Protein AF-A0A7W3LP81-F1 (afdb_monomer)

Structure (mmCIF, N/CA/C/O backbone):
data_AF-A0A7W3LP81-F1
#
_entry.id   AF-A0A7W3LP81-F1
#
loop_
_atom_site.group_PDB
_atom_site.id
_atom_site.type_symbol
_atom_site.label_atom_id
_atom_site.label_alt_id
_atom_site.label_comp_id
_atom_site.label_asym_id
_atom_site.label_entity_id
_atom_site.label_seq_id
_atom_site.pdbx_PDB_ins_code
_atom_site.Cartn_x
_atom_site.Cartn_y
_atom_site.Cartn_z
_atom_site.occupancy
_atom_site.B_iso_or_equiv
_atom_site.auth_seq_id
_atom_site.auth_comp_id
_atom_site.auth_asym_id
_atom_site.auth_atom_id
_atom_site.pdbx_PDB_model_num
ATOM 1 N N . MET A 1 1 ? 23.530 -36.859 21.416 1.00 39.12 1 MET A N 1
ATOM 2 C CA . MET A 1 1 ? 22.781 -36.142 20.361 1.00 39.12 1 MET A CA 1
ATOM 3 C C . MET A 1 1 ? 21.363 -35.920 20.859 1.00 39.12 1 MET A C 1
ATOM 5 O O . MET A 1 1 ? 20.577 -36.856 20.853 1.00 39.12 1 MET A O 1
ATOM 9 N N . GLN A 1 2 ? 21.067 -34.733 21.391 1.00 34.75 2 GLN A N 1
ATOM 10 C CA . GLN A 1 2 ? 19.704 -34.368 21.786 1.00 34.75 2 GLN A CA 1
ATOM 11 C C . GLN A 1 2 ? 18.912 -34.008 20.526 1.00 34.75 2 GLN A C 1
ATOM 13 O O . GLN A 1 2 ? 19.314 -33.123 19.771 1.00 34.75 2 GLN A O 1
ATOM 18 N N . GLN A 1 3 ? 17.817 -34.731 20.295 1.00 38.6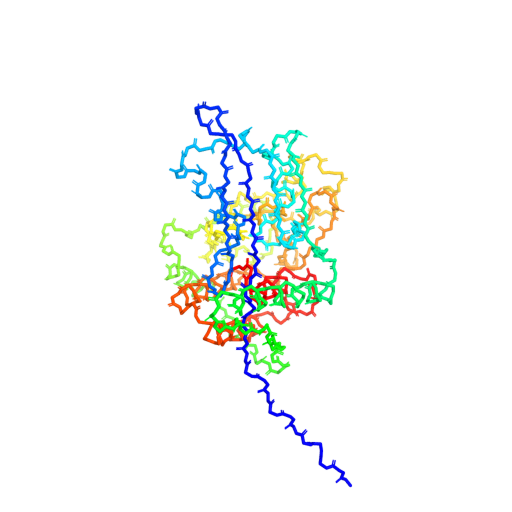6 3 GLN A N 1
ATOM 19 C CA . GLN A 1 3 ? 16.798 -34.383 19.312 1.00 38.66 3 GLN A CA 1
ATOM 20 C C . GLN A 1 3 ? 16.212 -33.022 19.706 1.00 38.66 3 GLN A C 1
ATOM 22 O O . GLN A 1 3 ? 15.583 -32.894 20.755 1.00 38.66 3 GLN A O 1
ATOM 27 N N . ARG A 1 4 ? 16.443 -31.993 18.885 1.00 41.31 4 ARG A N 1
ATOM 28 C CA . ARG A 1 4 ? 15.678 -30.749 18.976 1.00 41.31 4 ARG A CA 1
ATOM 29 C C . ARG A 1 4 ? 14.267 -31.074 18.499 1.00 41.31 4 ARG A C 1
ATOM 31 O O . ARG A 1 4 ? 14.066 -31.291 17.307 1.00 41.31 4 ARG A O 1
ATOM 38 N N . GLY A 1 5 ? 13.323 -31.168 19.430 1.00 35.31 5 GLY A N 1
ATOM 39 C CA . GLY A 1 5 ? 11.906 -31.203 19.098 1.00 35.31 5 GLY A CA 1
ATOM 40 C C . GLY A 1 5 ? 11.561 -29.948 18.301 1.00 35.31 5 GLY A C 1
ATOM 41 O O . GLY A 1 5 ? 11.799 -28.835 18.766 1.00 35.31 5 GLY A O 1
ATOM 42 N N . HIS A 1 6 ? 11.065 -30.130 17.081 1.00 40.12 6 HIS A N 1
ATOM 43 C CA . HIS A 1 6 ? 10.416 -29.062 16.336 1.00 40.12 6 HIS A CA 1
ATOM 44 C C . HIS A 1 6 ? 9.134 -28.725 17.102 1.00 40.12 6 HIS A C 1
ATOM 46 O O . HIS A 1 6 ? 8.247 -29.574 17.208 1.00 40.12 6 HIS A O 1
ATOM 52 N N . ALA A 1 7 ? 9.071 -27.537 17.709 1.00 43.53 7 ALA A N 1
ATOM 53 C CA . ALA A 1 7 ? 7.808 -27.022 18.222 1.00 43.53 7 ALA A CA 1
ATOM 54 C C . ALA A 1 7 ? 6.798 -27.036 17.060 1.00 43.53 7 ALA A C 1
ATOM 56 O O . ALA A 1 7 ? 7.192 -26.685 15.944 1.00 43.53 7 ALA A O 1
ATOM 57 N N . PRO A 1 8 ? 5.548 -27.488 17.265 1.00 46.72 8 PRO A N 1
ATOM 58 C CA . PRO A 1 8 ? 4.545 -27.429 16.210 1.00 46.72 8 PRO A CA 1
ATOM 59 C C . PRO A 1 8 ? 4.453 -25.984 15.718 1.00 46.72 8 PRO A C 1
ATOM 61 O O . PRO A 1 8 ? 4.356 -25.069 16.534 1.00 46.72 8 PRO A O 1
ATOM 64 N N . ALA A 1 9 ? 4.554 -25.786 14.402 1.00 60.91 9 ALA A N 1
ATOM 65 C CA . ALA A 1 9 ? 4.388 -24.469 13.809 1.00 60.91 9 ALA A CA 1
ATOM 66 C C . ALA A 1 9 ? 3.041 -23.898 14.272 1.00 60.91 9 ALA A C 1
ATOM 68 O O . ALA A 1 9 ? 2.009 -24.557 14.109 1.00 60.91 9 ALA A O 1
ATOM 69 N N . GLU A 1 10 ? 3.066 -22.722 14.901 1.00 75.88 10 GLU A N 1
ATOM 70 C CA . GLU A 1 10 ? 1.838 -22.030 15.281 1.00 75.88 10 GLU A CA 1
ATOM 71 C C . GLU A 1 10 ? 0.982 -21.807 14.031 1.00 75.88 10 GLU A C 1
ATOM 73 O O . GLU A 1 10 ? 1.499 -21.538 12.941 1.00 75.88 10 GLU A O 1
ATOM 78 N N . GLU A 1 11 ? -0.333 -21.985 14.169 1.00 90.88 11 GLU A N 1
ATOM 79 C CA . GLU A 1 11 ? -1.241 -21.755 13.051 1.00 90.88 11 GLU A CA 1
ATOM 80 C C . GLU A 1 11 ? -1.161 -20.274 12.639 1.00 90.88 11 GLU A C 1
ATOM 82 O O . GLU A 1 11 ? -1.250 -19.412 13.514 1.00 90.88 11 GLU A O 1
ATOM 87 N N . PRO A 1 12 ? -1.002 -19.948 11.342 1.00 95.69 12 PRO A N 1
ATOM 88 C CA . PRO A 1 12 ? -0.870 -18.560 10.920 1.00 95.69 12 PRO A CA 1
ATOM 89 C C . PRO A 1 12 ? -2.157 -17.766 11.163 1.00 95.69 12 PRO A C 1
ATOM 91 O O . PRO A 1 12 ? -3.229 -18.165 10.699 1.00 95.69 12 PRO A O 1
ATOM 94 N N . VAL A 1 13 ? -2.040 -16.611 11.822 1.00 96.81 13 VAL A N 1
ATOM 95 C CA . VAL A 1 13 ? -3.179 -15.750 12.183 1.00 96.81 13 VAL A CA 1
ATOM 96 C C . VAL A 1 13 ? -2.893 -14.294 11.849 1.00 96.81 13 VAL A C 1
ATOM 98 O O . VAL A 1 13 ? -1.857 -13.754 12.238 1.00 96.81 13 VAL A O 1
ATOM 101 N N . VAL A 1 14 ? -3.846 -13.642 11.179 1.00 96.94 14 VAL A N 1
ATOM 102 C CA . VAL A 1 14 ? -3.845 -12.183 11.018 1.00 96.94 14 VAL A CA 1
ATOM 103 C C . VAL A 1 14 ? -4.411 -11.502 12.260 1.00 96.94 14 VAL A C 1
ATOM 105 O O . VAL A 1 14 ? -5.434 -11.920 12.798 1.00 96.94 14 VAL A O 1
ATOM 108 N N . GLY A 1 15 ? -3.737 -10.442 12.699 1.00 95.31 15 GLY A N 1
ATOM 109 C CA . GLY A 1 15 ? -4.120 -9.651 13.858 1.00 95.31 15 GLY A CA 1
ATOM 110 C C . GLY A 1 15 ? -5.470 -8.939 13.706 1.00 95.31 15 GLY A C 1
ATOM 111 O O . GLY A 1 15 ? -6.029 -8.843 12.610 1.00 95.31 15 GLY A O 1
ATOM 112 N N . PRO A 1 16 ? -6.001 -8.402 14.816 1.00 95.00 16 PRO A N 1
ATOM 113 C CA . PRO A 1 16 ? -7.331 -7.800 14.854 1.00 95.00 16 PRO A CA 1
ATOM 114 C C . PRO A 1 16 ? -7.437 -6.448 14.134 1.00 95.00 16 PRO A C 1
ATOM 116 O O . PRO A 1 16 ? -8.534 -5.903 14.082 1.00 95.00 16 PRO A O 1
ATOM 119 N N . GLY A 1 17 ? -6.345 -5.916 13.578 1.00 95.31 17 GLY A N 1
ATOM 120 C CA . GLY A 1 17 ? -6.315 -4.610 12.931 1.00 95.31 17 GLY A CA 1
ATOM 121 C C . GLY A 1 17 ? -6.133 -3.452 13.909 1.00 95.31 17 GLY A C 1
ATOM 122 O O . GLY A 1 17 ? -5.522 -3.596 14.967 1.00 95.31 17 GLY A O 1
ATOM 123 N N . ASN A 1 18 ? -6.637 -2.288 13.508 1.00 95.69 18 ASN A N 1
ATOM 124 C CA . ASN A 1 18 ? -6.532 -1.025 14.232 1.00 95.69 18 ASN A CA 1
ATOM 125 C C . ASN A 1 18 ? -7.859 -0.267 14.145 1.00 95.69 18 ASN A C 1
ATOM 127 O O . ASN A 1 18 ? -8.529 -0.315 13.106 1.00 95.69 18 ASN A O 1
ATOM 131 N N . SER A 1 19 ? -8.218 0.469 15.195 1.00 96.19 19 SER A N 1
ATOM 132 C CA . SER A 1 19 ? -9.358 1.385 15.155 1.00 96.19 19 SER A CA 1
ATOM 133 C C . SER A 1 19 ? -8.945 2.839 14.925 1.00 96.19 19 SER A C 1
ATOM 135 O O . SER A 1 19 ? -7.854 3.278 15.293 1.00 96.19 19 SER A O 1
ATOM 137 N N . MET A 1 20 ? -9.846 3.591 14.293 1.00 97.38 20 MET A N 1
ATOM 138 C CA . MET A 1 20 ? -9.755 5.040 14.130 1.00 97.38 20 MET A CA 1
ATOM 139 C C . MET A 1 20 ? -11.115 5.668 14.418 1.00 97.38 20 MET A C 1
ATOM 141 O O . MET A 1 20 ? -12.136 5.200 13.910 1.00 97.38 20 MET A O 1
ATOM 145 N N . ALA A 1 21 ? -11.120 6.744 15.198 1.00 97.69 21 ALA A N 1
ATOM 146 C CA . ALA A 1 21 ? -12.285 7.565 15.477 1.00 97.69 21 ALA A CA 1
ATOM 147 C C . ALA A 1 21 ? -12.040 9.004 15.015 1.00 97.69 21 ALA A C 1
ATOM 149 O O . ALA A 1 21 ? -10.993 9.585 15.298 1.00 97.69 21 ALA A O 1
ATOM 150 N N . VAL A 1 22 ? -13.016 9.586 14.322 1.00 98.19 22 VAL A N 1
ATOM 151 C CA . VAL A 1 22 ? -12.969 10.971 13.848 1.00 98.19 22 VAL A CA 1
ATOM 152 C C . VAL A 1 22 ? -14.182 11.722 14.359 1.00 98.19 22 VAL A C 1
ATOM 154 O O . VAL A 1 22 ? -15.318 11.325 14.102 1.00 98.19 22 VAL A O 1
ATOM 157 N N . ARG A 1 23 ? -13.929 12.820 15.071 1.00 98.06 23 ARG A N 1
ATOM 158 C CA . ARG A 1 23 ? -14.934 13.802 15.476 1.00 98.06 23 ARG A CA 1
ATOM 159 C C . ARG A 1 23 ? -15.015 14.882 14.408 1.00 98.06 23 ARG A C 1
ATOM 161 O O . ARG A 1 23 ? -13.982 15.383 13.965 1.00 98.06 23 ARG A O 1
ATOM 168 N N . TYR A 1 24 ? -16.225 15.236 13.999 1.00 97.56 24 TYR A N 1
ATOM 169 C CA . TYR A 1 24 ? -16.461 16.204 12.933 1.00 97.56 24 TYR A CA 1
ATOM 170 C C . TYR A 1 24 ? -17.699 17.059 13.209 1.00 97.56 24 TYR A C 1
ATOM 172 O O . TYR A 1 24 ? -18.586 16.677 13.978 1.00 97.56 24 TYR A O 1
ATOM 180 N N . ARG A 1 25 ? -17.754 18.225 12.567 1.00 97.12 25 ARG A N 1
ATOM 181 C CA . ARG A 1 25 ? -18.896 19.138 12.612 1.00 97.12 25 ARG A CA 1
ATOM 182 C C . ARG A 1 25 ? -19.978 18.689 11.633 1.00 97.12 25 ARG A C 1
ATOM 184 O O . ARG A 1 25 ? -19.709 18.491 10.451 1.00 97.12 25 ARG A O 1
ATOM 191 N N . THR A 1 26 ? -21.206 18.540 12.109 1.00 94.88 26 THR A N 1
ATOM 192 C CA . THR A 1 26 ? -22.352 18.175 11.268 1.00 94.88 26 THR A CA 1
ATOM 193 C C . THR A 1 26 ? -22.898 19.394 10.509 1.00 94.88 26 THR A C 1
ATOM 195 O O . THR A 1 26 ? -22.651 20.535 10.911 1.00 94.88 26 THR A O 1
ATOM 198 N N . PRO A 1 27 ? -23.656 19.200 9.409 1.00 88.62 27 PRO A N 1
ATOM 199 C CA . PRO A 1 27 ? -24.191 20.312 8.613 1.00 88.62 27 PRO A CA 1
ATOM 200 C C . PRO A 1 27 ? -25.111 21.277 9.379 1.00 88.62 27 PRO A C 1
ATOM 202 O O . PRO A 1 27 ? -25.222 22.442 9.011 1.00 88.62 27 PRO A O 1
ATOM 205 N N . ASP A 1 28 ? -25.766 20.810 10.443 1.00 91.19 28 ASP A N 1
ATOM 206 C CA . ASP A 1 28 ? -26.607 21.609 11.345 1.00 91.19 28 ASP A CA 1
ATOM 207 C C . ASP A 1 28 ? -25.805 22.364 12.426 1.00 91.19 28 ASP A C 1
ATOM 209 O O . ASP A 1 28 ? -26.387 23.040 13.273 1.00 91.19 28 ASP A O 1
ATOM 213 N N . GLY A 1 29 ? -24.470 22.284 12.388 1.00 90.94 29 GLY A N 1
ATOM 214 C CA . GLY A 1 29 ? -23.564 22.961 13.316 1.00 90.94 29 GLY A CA 1
ATOM 215 C C . GLY A 1 29 ? -23.283 22.192 14.608 1.00 90.94 29 GLY A C 1
ATOM 216 O O . GLY A 1 29 ? -22.549 22.702 15.455 1.00 90.94 29 GLY A O 1
ATOM 217 N N . GLY A 1 30 ? -23.836 20.986 14.761 1.00 95.75 30 GLY A N 1
ATOM 218 C CA . GLY A 1 30 ? -23.526 20.077 15.862 1.00 95.75 30 GLY A CA 1
ATOM 219 C C . GLY A 1 30 ? -22.176 19.368 15.713 1.00 95.75 30 GLY A C 1
ATOM 220 O O . GLY A 1 30 ? -21.397 19.625 14.792 1.00 95.75 30 GLY A O 1
ATOM 221 N N . GLU A 1 31 ? -21.902 18.443 16.632 1.00 97.06 31 GLU A N 1
ATOM 222 C CA . GLU A 1 31 ? -20.751 17.543 16.562 1.00 97.06 31 GLU A CA 1
ATOM 223 C C . GLU A 1 31 ? -21.214 16.088 16.515 1.00 97.06 31 GLU A C 1
ATOM 225 O O . GLU A 1 31 ? -22.141 15.687 17.221 1.00 97.06 31 GLU A O 1
ATOM 230 N N . ALA A 1 32 ? -20.529 15.287 15.707 1.00 97.00 32 ALA A N 1
ATOM 231 C CA . ALA A 1 32 ? -20.710 13.846 15.637 1.00 97.00 32 ALA A CA 1
ATOM 232 C C . ALA A 1 32 ? -19.352 13.144 15.590 1.00 97.00 32 ALA A C 1
ATOM 234 O O . ALA A 1 32 ? -18.303 13.769 15.417 1.00 97.00 32 ALA A O 1
ATOM 235 N N . PHE A 1 33 ? -19.372 11.822 15.741 1.00 96.06 33 PHE A N 1
ATOM 236 C CA . PHE A 1 33 ? -18.191 10.992 15.562 1.00 96.06 33 PHE A CA 1
ATOM 237 C C . PHE A 1 33 ? -18.485 9.821 14.628 1.00 96.06 33 PHE A C 1
ATOM 239 O O . PHE A 1 33 ? -19.600 9.299 14.581 1.00 96.06 33 PHE A O 1
ATOM 246 N N . VAL A 1 34 ? -17.461 9.395 13.898 1.00 97.12 34 VAL A N 1
ATOM 247 C CA . VAL A 1 34 ? -17.420 8.117 13.187 1.00 97.12 34 VAL A CA 1
ATOM 248 C C . VAL A 1 34 ? -16.276 7.296 13.759 1.00 97.12 34 VAL A C 1
ATOM 250 O O . VAL A 1 34 ? -15.211 7.835 14.041 1.00 97.12 34 VAL A O 1
ATOM 253 N N . ALA A 1 35 ? -16.484 5.995 13.932 1.00 96.88 35 ALA A N 1
ATOM 254 C CA . ALA A 1 35 ? -15.428 5.060 14.290 1.00 96.88 35 ALA A CA 1
ATOM 255 C C . ALA A 1 35 ? -15.403 3.910 13.283 1.00 96.88 35 ALA A C 1
ATOM 257 O O . ALA A 1 35 ? -16.454 3.383 12.906 1.00 96.88 35 ALA A O 1
ATOM 258 N N . LYS A 1 36 ? -14.207 3.534 12.835 1.00 97.44 36 LYS A N 1
ATOM 259 C CA . LYS A 1 36 ? -13.971 2.410 11.925 1.00 97.44 36 LYS A CA 1
ATOM 260 C C . LYS A 1 36 ? -12.865 1.523 12.478 1.00 97.44 36 LYS A C 1
ATOM 262 O O . LYS A 1 36 ? -12.001 1.974 13.225 1.00 97.44 36 LYS A O 1
ATOM 267 N N . LEU A 1 37 ? -12.913 0.257 12.090 1.00 95.44 37 LEU A N 1
ATOM 268 C CA . LEU A 1 37 ? -11.996 -0.790 12.520 1.00 95.44 37 LEU A CA 1
ATOM 269 C C . LEU A 1 37 ? -11.536 -1.550 11.273 1.00 95.44 37 LEU A C 1
ATOM 271 O O . LEU A 1 37 ? -12.373 -1.989 10.478 1.00 95.44 37 LEU A O 1
ATOM 275 N N . SER A 1 38 ? -10.224 -1.684 11.073 1.00 95.06 38 SER A N 1
ATOM 276 C CA . SER A 1 38 ? -9.697 -2.677 10.129 1.00 95.06 38 SER A CA 1
ATOM 277 C C . SER A 1 38 ? -9.606 -4.047 10.788 1.00 95.06 38 SER A C 1
ATOM 279 O O . SER A 1 38 ? -9.838 -4.199 11.979 1.00 95.06 38 SER A O 1
ATOM 281 N N . GLY A 1 39 ? -9.282 -5.062 10.005 1.00 94.06 39 GLY A N 1
ATOM 282 C CA . GLY A 1 39 ? -9.166 -6.431 10.475 1.00 94.06 39 GLY A CA 1
ATOM 283 C C . GLY A 1 39 ? -8.936 -7.373 9.299 1.00 94.06 39 GLY A C 1
ATOM 284 O O . GLY A 1 39 ? -8.706 -6.911 8.178 1.00 94.06 39 GLY A O 1
ATOM 285 N N . PRO A 1 40 ? -9.015 -8.693 9.513 1.00 94.94 40 PRO A N 1
ATOM 286 C CA . PRO A 1 40 ? -8.743 -9.685 8.478 1.00 94.94 40 PRO A CA 1
ATOM 287 C C . PRO A 1 40 ? -9.548 -9.445 7.187 1.00 94.94 40 PRO A C 1
ATOM 289 O O . PRO A 1 40 ? -10.770 -9.590 7.155 1.00 94.94 40 PRO A O 1
ATOM 292 N N . GLY A 1 41 ? -8.850 -9.079 6.106 1.00 93.06 41 GLY A N 1
ATOM 293 C CA . GLY A 1 41 ? -9.452 -8.821 4.793 1.00 93.06 41 GLY A CA 1
ATOM 294 C C . GLY A 1 41 ? -10.252 -7.519 4.676 1.00 93.06 41 GLY A C 1
ATOM 295 O O . GLY A 1 41 ? -11.025 -7.378 3.726 1.00 93.06 41 GLY A O 1
ATOM 296 N N . MET A 1 42 ? -10.095 -6.589 5.620 1.00 94.31 42 MET A N 1
ATOM 297 C CA . MET A 1 42 ? -10.771 -5.291 5.630 1.00 94.31 42 MET A CA 1
ATOM 298 C C . MET A 1 42 ? -9.793 -4.155 5.288 1.00 94.31 42 MET A C 1
ATOM 300 O O . MET A 1 42 ? -8.633 -4.220 5.689 1.00 94.31 42 MET A O 1
ATOM 304 N N . PRO A 1 43 ? -10.245 -3.083 4.607 1.00 92.94 43 PRO A N 1
ATOM 305 C CA . PRO A 1 43 ? -9.401 -1.918 4.334 1.00 92.94 43 PRO A CA 1
ATOM 306 C C . PRO A 1 43 ? -8.881 -1.238 5.616 1.00 92.94 43 PRO A C 1
ATOM 308 O O . PRO A 1 43 ? -9.514 -1.374 6.670 1.00 92.94 43 PRO A O 1
ATOM 311 N N . PRO A 1 44 ? -7.805 -0.427 5.535 1.00 93.12 44 PRO A N 1
ATOM 312 C CA . PRO A 1 44 ? -7.368 0.429 6.640 1.00 93.12 44 PRO A CA 1
ATOM 313 C C . PRO A 1 44 ? -8.521 1.276 7.200 1.00 93.12 44 PRO A C 1
ATOM 315 O O . PRO A 1 44 ? -9.347 1.760 6.417 1.00 93.12 44 PRO A O 1
ATOM 318 N N . PRO A 1 45 ? -8.580 1.530 8.523 1.00 95.25 45 PRO A N 1
ATOM 319 C CA . PRO A 1 45 ? -9.695 2.273 9.108 1.00 95.25 45 PRO A CA 1
ATOM 320 C C . PRO A 1 45 ? -9.731 3.723 8.604 1.00 95.25 45 PRO A C 1
ATOM 322 O O . PRO A 1 45 ? -10.809 4.293 8.488 1.00 95.25 45 PRO A O 1
ATOM 325 N N . PHE A 1 46 ? -8.572 4.275 8.221 1.00 94.88 46 PHE A N 1
ATOM 326 C CA . PHE A 1 46 ? -8.460 5.560 7.538 1.00 94.88 46 PHE A CA 1
ATOM 327 C C . PHE A 1 46 ? -9.339 5.590 6.282 1.00 94.88 46 PHE A C 1
ATOM 329 O O . PHE A 1 46 ? -10.323 6.309 6.247 1.00 94.88 46 PHE A O 1
ATOM 336 N N . TRP A 1 47 ? -9.096 4.745 5.280 1.00 93.56 47 TRP A N 1
ATOM 337 C CA . TRP A 1 47 ? -9.900 4.790 4.052 1.00 93.56 47 TRP A CA 1
ATOM 338 C C . TRP A 1 47 ? -11.386 4.515 4.294 1.00 93.56 47 TRP A C 1
ATOM 340 O O . TRP A 1 47 ? -12.224 5.169 3.684 1.00 93.56 47 TRP A O 1
ATOM 350 N N . GLN A 1 48 ? -11.726 3.649 5.255 1.00 96.00 48 GLN A N 1
ATOM 351 C CA . GLN A 1 48 ? -13.123 3.426 5.640 1.00 96.00 48 GLN A CA 1
ATOM 352 C C . GLN A 1 48 ? -13.810 4.685 6.199 1.00 96.00 48 GLN A C 1
ATOM 354 O O . GLN A 1 48 ? -15.016 4.855 6.015 1.00 96.00 48 GLN A O 1
ATOM 359 N N . VAL A 1 49 ? -13.087 5.543 6.929 1.00 96.25 49 VAL A N 1
ATOM 360 C CA . VAL A 1 49 ? -13.627 6.816 7.435 1.00 96.25 49 VAL A CA 1
ATOM 361 C C . VAL A 1 49 ? -13.887 7.775 6.279 1.00 96.25 49 VAL A C 1
ATOM 363 O O . VAL A 1 49 ? -14.949 8.387 6.232 1.00 96.25 49 VAL A O 1
ATOM 366 N N . TRP A 1 50 ? -12.958 7.882 5.330 1.00 92.62 50 TRP A N 1
ATOM 367 C CA . TRP A 1 50 ? -13.102 8.814 4.211 1.00 92.62 50 TRP A CA 1
ATOM 368 C C . TRP A 1 50 ? -14.163 8.364 3.208 1.00 92.62 50 TRP A C 1
ATOM 370 O O . TRP A 1 50 ? -14.958 9.192 2.774 1.00 92.62 50 TRP A O 1
ATOM 380 N N . GLU A 1 51 ? -14.274 7.064 2.932 1.00 94.44 51 GLU A N 1
ATOM 381 C CA . GLU A 1 51 ? -15.409 6.513 2.178 1.00 94.44 51 GLU A CA 1
ATOM 382 C C . GLU A 1 51 ? -16.751 6.831 2.868 1.00 94.44 51 GLU A C 1
ATOM 384 O O . GLU A 1 51 ? -17.738 7.164 2.211 1.00 94.44 51 GLU A O 1
ATOM 389 N N . GLU A 1 52 ? -16.806 6.772 4.204 1.00 95.56 52 GLU A N 1
ATOM 390 C CA . GLU A 1 52 ? -18.010 7.123 4.964 1.00 95.56 52 GLU A CA 1
ATOM 391 C C . GLU A 1 52 ? -18.316 8.626 4.905 1.00 95.56 52 GLU A C 1
ATOM 393 O O . GLU A 1 52 ? -19.479 9.009 4.792 1.00 95.56 52 GLU A O 1
ATOM 398 N N . PHE A 1 53 ? -17.295 9.480 4.946 1.00 95.12 53 PHE A N 1
ATOM 399 C CA . PHE A 1 53 ? -17.453 10.925 4.788 1.00 95.12 53 PHE A CA 1
ATOM 400 C C . PHE A 1 53 ? -17.956 11.292 3.399 1.00 95.12 53 PHE A C 1
ATOM 402 O O . PHE A 1 53 ? -18.915 12.055 3.293 1.00 95.12 53 PHE A O 1
ATOM 409 N N . GLU A 1 54 ? -17.400 10.688 2.348 1.00 94.44 54 GLU A N 1
ATOM 410 C CA . GLU A 1 54 ? -17.910 10.836 0.984 1.00 94.44 54 GLU A CA 1
ATOM 411 C C . GLU A 1 54 ? -19.381 10.406 0.900 1.00 94.44 54 GLU A C 1
ATOM 413 O O . GLU A 1 54 ? -20.215 11.137 0.363 1.00 94.44 54 GLU A O 1
ATOM 418 N N . ARG A 1 55 ? -19.736 9.263 1.505 1.00 95.50 55 ARG A N 1
ATOM 419 C CA . ARG A 1 55 ? -21.117 8.756 1.551 1.00 95.50 55 ARG A CA 1
ATOM 420 C C . ARG A 1 55 ? -22.079 9.694 2.290 1.00 95.50 55 ARG A C 1
ATOM 422 O O . ARG A 1 55 ? -23.250 9.778 1.919 1.00 95.50 55 ARG A O 1
ATOM 429 N N . LEU A 1 56 ? -21.615 10.351 3.352 1.00 93.50 56 LEU A N 1
ATOM 430 C CA . LEU A 1 56 ? -22.401 11.275 4.175 1.00 93.50 56 LEU A CA 1
ATOM 431 C C . LEU A 1 56 ? -22.358 12.728 3.675 1.00 93.50 56 LEU A C 1
ATOM 433 O O . LEU A 1 56 ? -23.081 13.566 4.210 1.00 93.50 56 LEU A O 1
ATOM 437 N N . GLY A 1 57 ? -21.535 13.037 2.669 1.00 93.94 57 GLY A N 1
ATOM 438 C CA . GLY A 1 57 ? -21.304 14.407 2.207 1.00 93.94 57 GLY A CA 1
ATOM 439 C C . GLY A 1 57 ? -20.598 15.286 3.246 1.00 93.94 57 GLY A C 1
ATOM 440 O O . GLY A 1 57 ? -20.823 16.494 3.273 1.00 93.94 57 GLY A O 1
ATOM 441 N N . VAL A 1 58 ? -19.784 14.688 4.122 1.00 94.88 58 VAL A N 1
ATOM 442 C CA . VAL A 1 58 ? -19.002 15.401 5.141 1.00 94.88 58 VAL A CA 1
ATOM 443 C C . VAL A 1 58 ? -17.687 15.869 4.508 1.00 94.88 58 VAL A C 1
ATOM 445 O O . VAL A 1 58 ? -16.881 15.029 4.105 1.00 94.88 58 VAL A O 1
ATOM 448 N N . PRO A 1 59 ? -17.446 17.187 4.399 1.00 94.56 59 PRO A N 1
ATOM 449 C CA . PRO A 1 59 ? -16.206 17.709 3.834 1.00 94.56 59 PRO A CA 1
ATOM 450 C C . PRO A 1 59 ? -15.042 17.523 4.824 1.00 94.56 59 PRO A C 1
ATOM 452 O O . PRO A 1 59 ? -15.255 17.492 6.039 1.00 94.56 59 PRO A O 1
ATOM 455 N N . SER A 1 60 ? -13.800 17.403 4.343 1.00 92.94 60 SER A N 1
ATOM 456 C CA . SER A 1 60 ? -12.643 17.166 5.226 1.00 92.94 60 SER A CA 1
ATOM 457 C C . SER A 1 60 ? -12.369 18.341 6.168 1.00 92.94 60 SER A C 1
ATOM 459 O O . SER A 1 60 ? -11.871 18.144 7.272 1.00 92.94 60 SER A O 1
ATOM 461 N N . GLU A 1 61 ? -12.783 19.548 5.787 1.00 94.88 61 GLU A N 1
ATOM 462 C CA . GLU A 1 61 ? -12.741 20.766 6.599 1.00 94.88 61 GLU A CA 1
ATOM 463 C C . GLU A 1 61 ? -13.657 20.698 7.832 1.00 94.88 61 GLU A C 1
ATOM 465 O O . GLU A 1 61 ? -13.529 21.516 8.741 1.00 94.88 61 GLU A O 1
ATOM 470 N N . ALA A 1 62 ? -14.587 19.739 7.885 1.00 96.12 62 ALA A N 1
ATOM 471 C CA . ALA A 1 62 ? -15.429 19.516 9.054 1.00 96.12 62 ALA A CA 1
ATOM 472 C C . ALA A 1 62 ? -14.728 18.708 10.157 1.00 96.12 62 ALA A C 1
ATOM 474 O O . ALA A 1 62 ? -15.287 18.588 11.247 1.00 96.12 62 ALA A O 1
ATOM 475 N N . VAL A 1 63 ? -13.550 18.129 9.900 1.00 97.44 63 VAL A N 1
ATOM 476 C CA . VAL A 1 63 ? -12.800 17.343 10.891 1.00 97.44 63 VAL A CA 1
ATOM 477 C C . VAL A 1 63 ? -12.375 18.228 12.061 1.00 97.44 63 VAL A C 1
ATOM 479 O O . VAL A 1 63 ? -11.773 19.275 11.868 1.00 97.44 63 VAL A O 1
ATOM 482 N N . LEU A 1 64 ? -12.662 17.779 13.283 1.00 97.62 64 LEU A N 1
ATOM 483 C CA . LEU A 1 64 ? -12.297 18.462 14.528 1.00 97.62 64 LEU A CA 1
ATOM 484 C C . LEU A 1 64 ? -11.206 17.708 15.289 1.00 97.62 64 LEU A C 1
ATOM 486 O O . LEU A 1 64 ? -10.322 18.322 15.876 1.00 97.62 64 LEU A O 1
ATOM 490 N N . ALA A 1 65 ? -11.274 16.375 15.307 1.00 97.88 65 ALA A N 1
ATOM 491 C CA . ALA A 1 65 ? -10.263 15.545 15.950 1.00 97.88 65 ALA A CA 1
ATOM 492 C C . ALA A 1 65 ? -10.185 14.155 15.315 1.00 97.88 65 ALA A C 1
ATOM 494 O O . ALA A 1 65 ? -11.205 13.600 14.904 1.00 97.88 65 ALA A O 1
ATOM 495 N N . VAL A 1 66 ? -8.990 13.571 15.300 1.00 98.00 66 VAL A N 1
ATOM 496 C CA . VAL A 1 66 ? -8.719 12.201 14.861 1.00 98.00 66 VAL A CA 1
ATOM 497 C C . VAL A 1 66 ? -7.945 11.476 15.959 1.00 98.00 66 VAL A C 1
ATOM 499 O O . VAL A 1 66 ? -6.884 11.925 16.396 1.00 98.00 66 VAL A O 1
ATOM 502 N N . HIS A 1 67 ? -8.465 10.328 16.380 1.00 98.12 67 HIS A N 1
ATOM 503 C CA . HIS A 1 67 ? -7.780 9.393 17.264 1.00 98.12 67 HIS A CA 1
ATOM 504 C C . HIS A 1 67 ? -7.612 8.040 16.572 1.00 98.12 67 HIS A C 1
ATOM 506 O O . HIS A 1 67 ? -8.545 7.550 15.937 1.00 98.12 67 HIS A O 1
ATOM 512 N N . SER A 1 68 ? -6.448 7.417 16.715 1.00 97.56 68 SER A N 1
ATOM 513 C CA . SER A 1 68 ? -6.164 6.059 16.233 1.00 97.56 68 SER A CA 1
ATOM 514 C C . SER A 1 68 ? -5.441 5.267 17.319 1.00 97.56 68 SER A C 1
ATOM 516 O O . SER A 1 68 ? -4.667 5.843 18.076 1.00 97.56 68 SER A O 1
ATOM 518 N N . GLU A 1 69 ? -5.651 3.956 17.435 1.00 97.25 69 GLU A N 1
ATOM 519 C CA . GLU A 1 69 ? -4.894 3.191 18.440 1.00 97.25 69 GLU A CA 1
ATOM 520 C C . GLU A 1 69 ? -3.398 3.165 18.098 1.00 97.25 69 GLU A C 1
ATOM 522 O O . GLU A 1 69 ? -2.571 3.413 18.968 1.00 97.25 69 GLU A O 1
ATOM 527 N N . LEU A 1 70 ? -3.049 2.964 16.827 1.00 97.06 70 LEU A N 1
ATOM 528 C CA . LEU A 1 70 ? -1.687 3.103 16.305 1.00 97.06 70 LEU A CA 1
ATOM 529 C C . LEU A 1 70 ? -1.432 4.517 15.768 1.00 97.06 70 LEU A C 1
ATOM 531 O O . LEU A 1 70 ? -2.316 5.105 15.135 1.00 97.06 70 LEU A O 1
ATOM 535 N N . ALA A 1 71 ? -0.210 5.028 15.943 1.00 96.44 71 ALA A N 1
ATOM 536 C CA . ALA A 1 71 ? 0.242 6.263 15.304 1.00 96.44 71 ALA A CA 1
ATOM 537 C C . ALA A 1 71 ? 0.051 6.228 13.775 1.00 96.44 71 ALA A C 1
ATOM 539 O O . ALA A 1 71 ? 0.138 5.176 13.131 1.00 96.44 71 ALA A O 1
ATOM 540 N N . PHE A 1 72 ? -0.202 7.395 13.180 1.00 94.38 72 PHE A N 1
ATOM 541 C CA . PHE A 1 72 ? -0.449 7.526 11.745 1.00 94.38 72 PHE A CA 1
ATOM 542 C C . PHE A 1 72 ? 0.782 7.093 10.941 1.00 94.38 72 PHE A C 1
ATOM 544 O O . PHE A 1 72 ? 1.867 7.641 11.094 1.00 94.38 72 PHE A O 1
ATOM 551 N N . CYS A 1 73 ? 0.623 6.079 10.090 1.00 91.12 73 CYS A N 1
ATOM 552 C CA . CYS A 1 73 ? 1.763 5.449 9.431 1.00 91.12 73 CYS A CA 1
ATOM 553 C C . CYS A 1 73 ? 2.303 6.251 8.230 1.00 91.12 73 CYS A C 1
ATOM 555 O O . CYS A 1 73 ? 1.556 6.943 7.531 1.00 91.12 73 CYS A O 1
ATOM 557 N N . ARG A 1 74 ? 3.593 6.046 7.923 1.00 89.94 74 ARG A N 1
ATOM 558 C CA . ARG A 1 74 ? 4.261 6.429 6.660 1.00 89.94 74 ARG A CA 1
ATOM 559 C C . ARG A 1 74 ? 4.589 5.209 5.790 1.00 89.94 74 ARG A C 1
ATOM 561 O O . ARG A 1 74 ? 5.665 5.117 5.199 1.00 89.94 74 ARG A O 1
ATOM 568 N N . LEU A 1 75 ? 3.684 4.232 5.777 1.00 94.06 75 LEU A N 1
ATOM 569 C CA . LEU A 1 75 ? 3.872 2.968 5.068 1.00 94.06 75 LEU A CA 1
ATOM 570 C C . LEU A 1 75 ? 3.016 2.903 3.791 1.00 94.06 75 LEU A C 1
ATOM 572 O O . LEU A 1 75 ? 1.931 3.504 3.757 1.00 94.06 75 LEU A O 1
ATOM 576 N N . PRO A 1 76 ? 3.457 2.135 2.770 1.00 94.19 76 PRO A N 1
ATOM 577 C CA . PRO A 1 76 ? 2.661 1.873 1.574 1.00 94.19 76 PRO A CA 1
ATOM 578 C C . PRO A 1 76 ? 1.268 1.351 1.919 1.00 94.19 76 PRO A C 1
ATOM 580 O O . PRO A 1 76 ? 1.144 0.452 2.751 1.00 94.19 76 PRO A O 1
ATOM 583 N N . GLY A 1 77 ? 0.226 1.879 1.269 1.00 86.19 77 GLY A N 1
ATOM 584 C CA . GLY A 1 77 ? -1.159 1.441 1.489 1.00 86.19 77 GLY A CA 1
ATOM 585 C C . GLY A 1 77 ? -2.043 2.416 2.270 1.00 86.19 77 GLY A C 1
ATOM 586 O O . GLY A 1 77 ? -3.266 2.282 2.247 1.00 86.19 77 GLY A O 1
ATOM 587 N N . CYS A 1 78 ? -1.475 3.410 2.953 1.00 84.00 78 CYS A N 1
ATOM 588 C CA . CYS A 1 78 ? -2.272 4.477 3.569 1.00 84.00 78 CYS A CA 1
ATOM 589 C C . CYS A 1 78 ? -1.543 5.815 3.596 1.00 84.00 78 CYS A C 1
ATOM 591 O O . CYS A 1 78 ? -2.142 6.822 3.230 1.00 84.00 78 CYS A O 1
ATOM 593 N N . TYR A 1 79 ? -0.271 5.834 4.026 1.00 90.38 79 TYR A N 1
ATOM 594 C CA . TYR A 1 79 ? 0.466 7.073 4.311 1.00 90.38 79 TYR A CA 1
ATOM 595 C C . TYR A 1 79 ? -0.357 8.067 5.143 1.00 90.38 79 TYR A C 1
ATOM 597 O O . TYR A 1 79 ? -0.373 9.266 4.859 1.00 90.38 79 TYR A O 1
ATOM 605 N N . CYS A 1 80 ? -1.087 7.556 6.141 1.00 90.75 80 CYS A N 1
ATOM 606 C CA . CYS A 1 80 ? -2.162 8.299 6.787 1.00 90.75 80 CYS A CA 1
ATOM 607 C C . CYS A 1 80 ? -1.669 9.638 7.368 1.00 90.75 80 CYS A C 1
ATOM 609 O O . CYS A 1 80 ? -2.397 10.620 7.318 1.00 90.75 80 CYS A O 1
ATOM 611 N N . GLU A 1 81 ? -0.422 9.706 7.851 1.00 91.19 81 GLU A N 1
ATOM 612 C CA . GLU A 1 81 ? 0.179 10.953 8.344 1.00 91.19 81 GLU A CA 1
ATOM 613 C C . GLU A 1 81 ? 0.281 12.022 7.243 1.00 91.19 81 GLU A C 1
ATOM 615 O O . GLU A 1 81 ? -0.208 13.139 7.405 1.00 91.19 81 GLU A O 1
ATOM 620 N N . ALA A 1 82 ? 0.866 11.667 6.095 1.00 88.88 82 ALA A N 1
ATOM 621 C CA . ALA A 1 82 ? 1.029 12.578 4.965 1.00 88.88 82 ALA A CA 1
ATOM 622 C C . ALA A 1 82 ? -0.324 12.984 4.365 1.00 88.88 82 ALA A C 1
ATOM 624 O O . ALA A 1 82 ? -0.517 14.132 3.961 1.00 88.88 82 ALA A O 1
ATOM 625 N N . VAL A 1 83 ? -1.277 12.049 4.315 1.00 90.44 83 VAL A N 1
ATOM 626 C CA . VAL A 1 83 ? -2.616 12.329 3.796 1.00 90.44 83 VAL A CA 1
ATOM 627 C C . VAL A 1 83 ? -3.370 13.280 4.730 1.00 90.44 83 VAL A C 1
ATOM 629 O O . VAL A 1 83 ? -3.924 14.267 4.246 1.00 90.44 83 VAL A O 1
ATOM 632 N N . LEU A 1 84 ? -3.347 13.044 6.047 1.00 91.62 84 LEU A N 1
ATOM 633 C CA . LEU A 1 84 ? -3.965 13.925 7.044 1.00 91.62 84 LEU A CA 1
ATOM 634 C C . LEU A 1 84 ? -3.387 15.336 6.998 1.00 91.62 84 LEU A C 1
ATOM 636 O O . LEU A 1 84 ? -4.155 16.293 6.939 1.00 91.62 84 LEU A O 1
ATOM 640 N N . ALA A 1 85 ? -2.060 15.463 6.924 1.00 89.38 85 ALA A N 1
ATOM 641 C CA . ALA A 1 85 ? -1.388 16.755 6.815 1.00 89.38 85 ALA A CA 1
ATOM 642 C C . ALA A 1 85 ? -1.838 17.574 5.590 1.00 89.38 85 ALA A C 1
ATOM 644 O O . ALA A 1 85 ? -1.727 18.799 5.591 1.00 89.38 85 ALA A O 1
ATOM 645 N N . ARG A 1 86 ? -2.344 16.913 4.539 1.00 88.62 86 ARG A N 1
ATOM 646 C CA . ARG A 1 86 ? -2.839 17.572 3.326 1.00 88.62 86 ARG A CA 1
ATOM 647 C C . ARG A 1 86 ? -4.309 17.982 3.407 1.00 88.62 86 ARG A C 1
ATOM 649 O O . ARG A 1 86 ? -4.675 18.974 2.785 1.00 88.62 86 ARG A O 1
ATOM 656 N N . ILE A 1 87 ? -5.154 17.185 4.058 1.00 89.94 87 ILE A N 1
ATOM 657 C CA . ILE A 1 87 ? -6.618 17.308 3.920 1.00 89.94 87 ILE A CA 1
ATOM 658 C C . ILE A 1 87 ? -7.332 17.784 5.180 1.00 89.94 87 ILE A C 1
ATOM 660 O O . ILE A 1 87 ? -8.473 18.233 5.091 1.00 89.94 87 ILE A O 1
ATOM 664 N N . ALA A 1 88 ? -6.705 17.644 6.344 1.00 90.31 88 ALA A N 1
ATOM 665 C CA . ALA A 1 88 ? -7.311 18.055 7.595 1.00 90.31 88 ALA A CA 1
ATOM 666 C C . ALA A 1 88 ? -7.112 19.562 7.836 1.00 90.31 88 ALA A C 1
ATOM 668 O O . ALA A 1 88 ? -6.109 20.131 7.391 1.00 90.31 88 ALA A O 1
ATOM 669 N N . PRO A 1 89 ? -8.049 20.222 8.536 1.00 93.94 89 PRO A N 1
ATOM 670 C CA . PRO A 1 89 ? -7.918 21.635 8.840 1.00 93.94 89 PRO A CA 1
ATOM 671 C C . PRO A 1 89 ? -6.791 21.878 9.866 1.00 93.94 89 PRO A C 1
ATOM 673 O O . PRO A 1 89 ? -6.491 20.994 10.672 1.00 93.94 89 PRO A O 1
ATOM 676 N N . PRO A 1 90 ? -6.155 23.067 9.862 1.00 92.88 90 PRO A N 1
ATOM 677 C CA . PRO A 1 90 ? -4.988 23.350 10.706 1.00 92.88 90 PRO A CA 1
ATOM 678 C C . PRO A 1 90 ? -5.228 23.251 12.219 1.00 92.88 90 PRO A C 1
ATOM 680 O O . PRO A 1 90 ? -4.273 23.089 12.972 1.00 92.88 90 PRO A O 1
ATOM 683 N N . ASP A 1 91 ? -6.476 23.398 12.664 1.00 94.06 91 ASP A N 1
ATOM 684 C CA . ASP A 1 91 ? -6.906 23.352 14.064 1.00 94.06 91 ASP A CA 1
ATOM 685 C C . ASP A 1 91 ? -7.427 21.973 14.505 1.00 94.06 91 ASP A C 1
ATOM 687 O O . ASP A 1 91 ? -7.826 21.821 15.659 1.00 94.06 91 ASP A O 1
ATOM 691 N N . ALA A 1 92 ? -7.407 20.964 13.625 1.00 96.75 92 ALA A N 1
ATOM 692 C CA . ALA A 1 92 ? -7.784 19.605 13.996 1.00 96.75 92 ALA A CA 1
ATOM 693 C C . ALA A 1 92 ? -6.798 18.993 15.004 1.00 96.75 92 ALA A C 1
ATOM 695 O O . ALA A 1 92 ? -5.577 19.072 14.852 1.00 96.75 92 ALA A O 1
ATOM 696 N N . GLU A 1 93 ? -7.337 18.314 16.014 1.00 97.56 93 GLU A N 1
ATOM 697 C CA . GLU A 1 93 ? -6.543 17.594 17.011 1.00 97.56 93 GLU A CA 1
ATOM 698 C C . GLU A 1 93 ? -6.188 16.182 16.521 1.00 97.56 93 GLU A C 1
ATOM 700 O O . GLU A 1 93 ? -7.060 15.421 16.100 1.00 97.56 93 GLU A O 1
ATOM 705 N N . PHE A 1 94 ? -4.920 15.787 16.636 1.00 97.19 94 PHE A N 1
ATOM 706 C CA . PHE A 1 94 ? -4.451 14.441 16.293 1.00 97.19 94 PHE A CA 1
ATOM 707 C C . PHE A 1 94 ? -3.890 13.745 17.525 1.00 97.19 94 PHE A C 1
ATOM 709 O O . PHE A 1 94 ? -3.068 14.310 18.246 1.00 97.19 94 PHE A O 1
ATOM 716 N N . SER A 1 95 ? -4.316 12.509 17.765 1.00 97.69 95 SER A N 1
ATOM 717 C CA . SER A 1 95 ? -3.812 11.701 18.875 1.00 97.69 95 SER A CA 1
ATOM 718 C C . SER A 1 95 ? -3.740 10.223 18.515 1.00 97.69 95 SER A C 1
ATOM 720 O O . SER A 1 95 ? -4.460 9.741 17.636 1.00 97.69 95 SER A O 1
ATOM 722 N N . HIS A 1 96 ? -2.892 9.494 19.235 1.00 97.81 96 HIS A N 1
ATOM 723 C CA . HIS A 1 96 ? -2.798 8.045 19.137 1.00 97.81 96 HIS A CA 1
ATOM 724 C C . HIS A 1 96 ? -2.523 7.394 20.490 1.00 97.81 96 HIS A C 1
ATOM 726 O O . HIS A 1 96 ? -2.114 8.077 21.429 1.00 97.81 96 HIS A O 1
ATOM 732 N N . SER A 1 97 ? -2.786 6.089 20.604 1.00 97.62 97 SER A N 1
ATOM 733 C CA . SER A 1 97 ? -2.538 5.340 21.847 1.00 97.62 97 SER A CA 1
ATOM 734 C C . SER A 1 97 ? -1.130 4.741 21.912 1.00 97.62 97 SER A C 1
ATOM 736 O O . SER A 1 97 ? -0.502 4.781 22.964 1.00 97.62 97 SER A O 1
ATOM 738 N N . GLU A 1 98 ? -0.626 4.207 20.800 1.00 97.88 98 GLU A N 1
ATOM 739 C CA . GLU A 1 98 ? 0.655 3.503 20.713 1.00 97.88 98 GLU A CA 1
ATOM 740 C C . GLU A 1 98 ? 1.487 4.029 19.537 1.00 97.88 98 GLU A C 1
ATOM 742 O O . GLU A 1 98 ? 0.977 4.213 18.426 1.00 97.88 98 GLU A O 1
ATOM 747 N N . ASP A 1 99 ? 2.784 4.234 19.760 1.00 95.81 99 ASP A N 1
ATOM 748 C CA . ASP A 1 99 ? 3.710 4.617 18.697 1.00 95.81 99 ASP A CA 1
ATOM 749 C C . ASP A 1 99 ? 3.896 3.460 17.707 1.00 95.81 99 ASP A C 1
ATOM 751 O O . ASP A 1 99 ? 4.310 2.359 18.069 1.00 95.81 99 ASP A O 1
ATOM 755 N N . TYR A 1 100 ? 3.622 3.709 16.428 1.00 92.44 100 TYR A N 1
ATOM 756 C CA . TYR A 1 100 ? 3.799 2.730 15.356 1.00 92.44 100 TYR A CA 1
ATOM 757 C C . TYR A 1 100 ? 5.164 2.935 14.689 1.00 92.44 100 TYR A C 1
ATOM 759 O O . TYR A 1 100 ? 5.263 3.554 13.632 1.00 92.44 100 TYR A O 1
ATOM 767 N N . GLY A 1 101 ? 6.212 2.483 15.385 1.00 88.19 101 GLY A N 1
ATOM 768 C CA . GLY A 1 101 ? 7.614 2.856 15.154 1.00 88.19 101 GLY A CA 1
ATOM 769 C C . GLY A 1 101 ? 8.221 2.572 13.770 1.00 88.19 101 GLY A C 1
ATOM 770 O O . GLY A 1 101 ? 7.588 2.083 12.829 1.00 88.19 101 GLY A O 1
ATOM 771 N N . ALA A 1 102 ? 9.508 2.894 13.644 1.00 89.00 102 ALA A N 1
ATOM 772 C CA . ALA A 1 102 ? 10.241 2.855 12.379 1.00 89.00 102 ALA A CA 1
ATOM 773 C C . ALA A 1 102 ? 10.712 1.442 12.004 1.00 89.00 102 ALA A C 1
ATOM 775 O O . ALA A 1 102 ? 10.834 1.128 10.818 1.00 89.00 102 ALA A O 1
ATOM 776 N N . THR A 1 103 ? 10.928 0.572 12.991 1.00 94.69 103 THR A N 1
ATOM 777 C CA . THR A 1 103 ? 11.395 -0.808 12.774 1.00 94.69 103 THR A CA 1
ATOM 778 C C . THR A 1 103 ? 10.250 -1.818 12.811 1.00 94.69 103 THR A C 1
ATOM 780 O O . THR A 1 103 ? 9.204 -1.581 13.426 1.00 94.69 103 THR A O 1
ATOM 783 N N . ARG A 1 104 ? 10.453 -2.995 12.205 1.00 94.56 104 ARG A N 1
ATOM 784 C CA . ARG A 1 104 ? 9.479 -4.102 12.287 1.00 94.56 104 ARG A CA 1
ATOM 785 C C . ARG A 1 104 ? 9.167 -4.485 13.734 1.00 94.56 104 ARG A C 1
ATOM 787 O O . ARG A 1 104 ? 8.017 -4.757 14.072 1.00 94.56 104 ARG A O 1
ATOM 794 N N . ALA A 1 105 ? 10.190 -4.517 14.588 1.00 95.56 105 ALA A N 1
ATOM 795 C CA . ALA A 1 105 ? 10.051 -4.916 15.985 1.00 95.56 105 ALA A CA 1
ATOM 796 C C . ALA A 1 105 ? 9.171 -3.939 16.782 1.00 95.56 105 ALA A C 1
ATOM 798 O O . ALA A 1 105 ? 8.296 -4.377 17.529 1.00 95.56 105 ALA A O 1
ATOM 799 N N . GLU A 1 106 ? 9.359 -2.631 16.590 1.00 96.12 106 GLU A N 1
ATOM 800 C CA . GLU A 1 106 ? 8.535 -1.599 17.234 1.00 96.12 106 GLU A CA 1
ATOM 801 C C . GLU A 1 106 ? 7.074 -1.688 16.781 1.00 96.12 106 GLU A C 1
ATOM 803 O O . GLU A 1 106 ? 6.166 -1.690 17.614 1.00 96.12 106 GLU A O 1
ATOM 808 N N . ARG A 1 107 ? 6.833 -1.845 15.473 1.00 96.25 107 ARG A N 1
ATOM 809 C CA . ARG A 1 107 ? 5.477 -1.987 14.922 1.00 96.25 107 ARG A CA 1
ATOM 810 C C . ARG A 1 107 ? 4.770 -3.242 15.425 1.00 96.25 107 ARG A C 1
ATOM 812 O O . ARG A 1 107 ? 3.612 -3.165 15.832 1.00 96.25 107 ARG A O 1
ATOM 819 N N . ALA A 1 108 ? 5.467 -4.377 15.464 1.00 95.19 108 ALA A N 1
ATOM 820 C CA . ALA A 1 108 ? 4.929 -5.619 16.014 1.00 95.19 108 ALA A CA 1
ATOM 821 C C . ALA A 1 108 ? 4.590 -5.487 17.510 1.00 95.19 108 ALA A C 1
ATOM 823 O O . ALA A 1 108 ? 3.557 -5.991 17.956 1.00 95.19 108 ALA A O 1
ATOM 824 N N . ALA A 1 109 ? 5.419 -4.781 18.287 1.00 96.06 109 ALA A N 1
ATOM 825 C CA . ALA A 1 109 ? 5.158 -4.526 19.702 1.00 96.06 109 ALA A CA 1
ATOM 826 C C . ALA A 1 109 ? 3.906 -3.657 19.912 1.00 96.06 109 ALA A C 1
ATOM 828 O O . ALA A 1 109 ? 3.056 -4.008 20.735 1.00 96.06 109 ALA A O 1
ATOM 829 N N . ALA A 1 110 ? 3.753 -2.582 19.132 1.00 96.75 110 ALA A N 1
ATOM 830 C CA . ALA A 1 110 ? 2.576 -1.716 19.171 1.00 96.75 110 ALA A CA 1
ATOM 831 C C . ALA A 1 110 ? 1.294 -2.486 18.811 1.00 96.75 110 ALA A C 1
ATOM 833 O O . ALA A 1 110 ? 0.308 -2.448 19.548 1.00 96.75 110 ALA A O 1
ATOM 834 N N . VAL A 1 111 ? 1.327 -3.283 17.738 1.00 96.38 111 VAL A N 1
ATOM 835 C CA . VAL A 1 111 ? 0.194 -4.130 17.324 1.00 96.38 111 VAL A CA 1
ATOM 836 C C . VAL A 1 111 ? -0.148 -5.172 18.386 1.00 96.38 111 VAL A C 1
ATOM 838 O O . VAL A 1 111 ? -1.325 -5.416 18.651 1.00 96.38 111 VAL A O 1
ATOM 841 N N . ALA A 1 112 ? 0.847 -5.762 19.052 1.00 95.56 112 ALA A N 1
ATOM 842 C CA . ALA A 1 112 ? 0.598 -6.676 20.163 1.00 95.56 112 ALA A CA 1
ATOM 843 C C . ALA A 1 112 ? -0.093 -5.973 21.347 1.00 95.56 112 ALA A C 1
ATOM 845 O O . ALA A 1 112 ? -0.928 -6.584 22.019 1.00 95.56 112 ALA A O 1
ATOM 846 N N . THR A 1 113 ? 0.215 -4.698 21.609 1.00 96.75 113 THR A N 1
ATOM 847 C CA . THR A 1 113 ? -0.498 -3.896 22.614 1.00 96.75 113 THR A CA 1
ATOM 848 C C . THR A 1 113 ? -1.942 -3.621 22.202 1.00 96.75 113 THR A C 1
ATOM 850 O O . THR A 1 113 ? -2.850 -3.924 22.981 1.00 96.75 113 THR A O 1
ATOM 853 N N . VAL A 1 114 ? -2.172 -3.158 20.972 1.00 96.25 114 VAL A N 1
ATOM 854 C CA . VAL A 1 114 ? -3.523 -2.923 20.431 1.00 96.25 114 VAL A CA 1
ATOM 855 C C . VAL A 1 114 ? -4.361 -4.205 20.432 1.00 96.25 114 VAL A C 1
ATOM 857 O O . VAL A 1 114 ? -5.512 -4.203 20.864 1.00 96.25 114 VAL A O 1
ATOM 860 N N . ALA A 1 115 ? -3.773 -5.354 20.089 1.00 95.81 115 ALA A N 1
ATOM 861 C CA . ALA A 1 115 ? -4.460 -6.642 20.159 1.00 95.81 115 ALA A CA 1
ATOM 862 C C . ALA A 1 115 ? -4.905 -7.003 21.589 1.00 95.81 115 ALA A C 1
ATOM 864 O O . ALA A 1 115 ? -6.001 -7.536 21.787 1.00 95.81 115 ALA A O 1
ATOM 865 N N . ARG A 1 116 ? -4.104 -6.667 22.614 1.00 95.94 116 ARG A N 1
ATOM 866 C CA . ARG A 1 116 ? -4.518 -6.822 24.020 1.00 95.94 116 ARG A CA 1
ATOM 867 C C . ARG A 1 116 ? -5.674 -5.888 24.379 1.00 95.94 116 ARG A C 1
ATOM 869 O O . ARG A 1 116 ? -6.527 -6.279 25.176 1.00 95.94 116 ARG A O 1
ATOM 876 N N . TYR A 1 117 ? -5.728 -4.678 23.821 1.00 94.81 117 TYR A N 1
ATOM 877 C CA . TYR A 1 117 ? -6.856 -3.762 24.023 1.00 94.81 117 TYR A CA 1
ATOM 878 C C . TYR A 1 117 ? -8.135 -4.338 23.415 1.00 94.81 117 TYR A C 1
ATOM 880 O O . TYR A 1 117 ? -9.123 -4.482 24.136 1.00 94.81 117 TYR A O 1
ATOM 888 N N . ALA A 1 118 ? -8.076 -4.801 22.166 1.00 94.25 118 ALA A N 1
ATOM 889 C CA . ALA A 1 118 ? -9.189 -5.469 21.496 1.00 94.25 118 ALA A CA 1
ATOM 890 C C . ALA A 1 118 ? -9.703 -6.690 22.284 1.00 94.25 118 ALA A C 1
ATOM 892 O O . ALA A 1 118 ? -10.910 -6.840 22.484 1.00 94.25 118 ALA A O 1
ATOM 893 N N . ALA A 1 119 ? -8.799 -7.525 22.811 1.00 95.56 119 ALA A N 1
ATOM 894 C CA . ALA A 1 119 ? -9.157 -8.668 23.652 1.00 95.56 119 ALA A CA 1
ATOM 895 C C . ALA A 1 119 ? -9.882 -8.259 24.944 1.00 95.56 119 ALA A C 1
ATOM 897 O O . ALA A 1 119 ? -10.908 -8.850 25.287 1.00 95.56 119 ALA A O 1
ATOM 898 N N . ARG A 1 120 ? -9.394 -7.229 25.651 1.00 96.00 120 ARG A N 1
ATOM 899 C CA . ARG A 1 120 ? -10.053 -6.719 26.868 1.00 96.00 120 ARG A CA 1
ATOM 900 C C . ARG A 1 120 ? -11.437 -6.148 26.567 1.00 96.00 120 ARG A C 1
ATOM 902 O O . ARG A 1 120 ? -12.374 -6.438 27.308 1.00 96.00 120 ARG A O 1
ATOM 909 N N . THR A 1 121 ? -11.572 -5.386 25.483 1.00 94.44 121 THR A N 1
ATOM 910 C CA . THR A 1 121 ? -12.852 -4.810 25.047 1.00 94.44 121 THR A CA 1
ATOM 911 C C . THR A 1 121 ? -13.868 -5.898 24.700 1.00 94.44 121 THR A C 1
ATOM 913 O O . THR A 1 121 ? -15.005 -5.840 25.165 1.00 94.44 121 THR A O 1
ATOM 916 N N . ALA A 1 122 ? -13.460 -6.929 23.952 1.00 94.75 122 ALA A N 1
ATOM 917 C CA . ALA A 1 122 ? -14.325 -8.057 23.614 1.00 94.75 122 ALA A CA 1
ATOM 918 C C . ALA A 1 122 ? -14.819 -8.798 24.868 1.00 94.75 122 ALA A C 1
ATOM 920 O O . ALA A 1 122 ? -16.021 -9.011 25.022 1.00 94.75 122 ALA A O 1
ATOM 921 N N . LEU A 1 123 ? -13.916 -9.103 25.806 1.00 96.62 123 LEU A N 1
ATOM 922 C CA . LEU A 1 123 ? -14.266 -9.763 27.068 1.00 96.62 123 LEU A CA 1
ATOM 923 C C . LEU A 1 123 ? -15.240 -8.928 27.909 1.00 96.62 123 LEU A C 1
ATOM 925 O O . LEU A 1 123 ? -16.207 -9.471 28.443 1.00 96.62 123 LEU A O 1
ATOM 929 N N . ALA A 1 124 ? -15.026 -7.612 27.996 1.00 97.12 124 ALA A N 1
ATOM 930 C CA . ALA A 1 124 ? -15.935 -6.703 28.695 1.00 97.12 124 ALA A CA 1
ATOM 931 C C . ALA A 1 124 ? -17.338 -6.666 28.058 1.00 97.12 124 ALA A C 1
ATOM 933 O O . ALA A 1 124 ? -18.330 -6.499 28.764 1.00 97.12 124 ALA A O 1
ATOM 934 N N . ALA A 1 125 ? -17.429 -6.878 26.742 1.00 96.38 125 ALA A N 1
ATOM 935 C CA . ALA A 1 125 ? -18.683 -6.998 26.000 1.00 96.38 125 ALA A CA 1
ATOM 936 C C . ALA A 1 125 ? -19.284 -8.423 26.008 1.00 96.38 125 ALA A C 1
ATOM 938 O O . ALA A 1 125 ? -20.262 -8.685 25.303 1.00 96.38 125 ALA A O 1
ATOM 939 N N . GLY A 1 126 ? -18.707 -9.366 26.764 1.00 97.12 126 GLY A N 1
ATOM 940 C CA . GLY A 1 126 ? -19.154 -10.763 26.802 1.00 97.12 126 GLY A CA 1
ATOM 941 C C . GLY A 1 126 ? -18.911 -11.532 25.497 1.00 97.12 126 GLY A C 1
ATOM 942 O O . GLY A 1 126 ? -19.583 -12.529 25.243 1.00 97.12 126 GLY A O 1
ATOM 943 N N . GLN A 1 127 ? -17.987 -11.059 24.659 1.00 95.81 127 GLN A N 1
ATOM 944 C CA . GLN A 1 127 ? -17.588 -11.689 23.401 1.00 95.81 127 GLN A CA 1
ATOM 945 C C . GLN A 1 127 ? -16.266 -12.452 23.568 1.00 95.81 127 GLN A C 1
ATOM 947 O O . GLN A 1 127 ? -15.442 -12.089 24.416 1.00 95.81 127 GLN A O 1
ATOM 952 N N . PRO A 1 128 ? -16.018 -13.498 22.759 1.00 94.12 128 PRO A N 1
ATOM 953 C CA . PRO A 1 128 ? -14.701 -14.119 22.714 1.00 94.12 128 PRO A CA 1
ATOM 954 C C . PRO A 1 128 ? -13.650 -13.098 22.239 1.00 94.12 128 PRO A C 1
ATOM 956 O O . PRO A 1 128 ? -13.930 -12.322 21.321 1.00 94.12 128 PRO A O 1
ATOM 959 N N . PRO A 1 129 ? -12.444 -13.076 22.835 1.00 94.50 129 PRO A N 1
ATOM 960 C CA . PRO A 1 129 ? -11.390 -12.180 22.385 1.00 94.50 129 PRO A CA 1
ATOM 961 C C . PRO A 1 129 ? -10.938 -12.564 20.968 1.00 94.50 129 PRO A C 1
ATOM 963 O O . PRO A 1 129 ? -10.816 -13.760 20.680 1.00 94.50 129 PRO A O 1
ATOM 966 N N . PRO A 1 130 ? -10.663 -11.589 20.082 1.00 93.00 130 PRO A N 1
ATOM 967 C CA . PRO A 1 130 ? -10.053 -11.893 18.798 1.00 93.00 130 PRO A CA 1
ATOM 968 C C . PRO A 1 130 ? -8.666 -12.518 19.013 1.00 93.00 130 PRO A C 1
ATOM 970 O O . PRO A 1 130 ? -7.986 -12.190 19.994 1.00 93.00 130 PRO A O 1
ATOM 973 N N . PRO A 1 131 ? -8.226 -13.414 18.116 1.00 92.00 131 PRO A N 1
ATOM 974 C CA . PRO A 1 131 ? -6.911 -14.011 18.240 1.00 92.00 131 PRO A CA 1
ATOM 975 C C . PRO A 1 131 ? -5.821 -12.959 17.978 1.00 92.00 131 PRO A C 1
ATOM 977 O O . PRO A 1 131 ? -6.004 -12.015 17.206 1.00 92.00 131 PRO A O 1
ATOM 980 N N . GLY A 1 132 ? -4.680 -13.114 18.649 1.00 88.62 132 GLY A N 1
ATOM 981 C CA . GLY A 1 132 ? -3.504 -12.286 18.388 1.00 88.62 132 GLY A CA 1
ATOM 982 C C . GLY A 1 132 ? -2.844 -12.648 17.052 1.00 88.62 132 GLY A C 1
ATOM 983 O O . GLY A 1 132 ? -3.017 -13.772 16.576 1.00 88.62 132 GLY A O 1
ATOM 984 N N . PRO A 1 133 ? -2.073 -11.728 16.446 1.00 91.69 133 PRO A N 1
ATOM 985 C CA . PRO A 1 133 ? -1.318 -12.037 15.237 1.00 91.69 133 PRO A CA 1
ATOM 986 C C . PRO A 1 133 ? -0.272 -13.126 15.514 1.00 91.69 133 PRO A C 1
ATOM 988 O O . PRO A 1 133 ? 0.499 -13.022 16.467 1.00 91.69 133 PRO A O 1
ATOM 991 N N . SER A 1 134 ? -0.216 -14.132 14.642 1.00 94.94 134 SER A N 1
ATOM 992 C CA . SER A 1 134 ? 0.854 -15.136 14.593 1.00 94.94 134 SER A CA 1
ATOM 993 C C . SER A 1 134 ? 1.405 -15.169 13.160 1.00 94.94 134 SER A C 1
ATOM 995 O O . SER A 1 134 ? 0.942 -15.955 12.325 1.00 94.94 134 SER A O 1
ATOM 997 N N . PRO A 1 135 ? 2.303 -14.223 12.811 1.00 93.75 135 PRO A N 1
ATOM 998 C CA . PRO A 1 135 ? 2.897 -14.155 11.486 1.00 93.75 135 PRO A CA 1
ATOM 999 C C . PRO A 1 135 ? 3.916 -15.278 11.300 1.00 93.75 135 PRO A C 1
ATOM 1001 O O . PRO A 1 135 ? 4.747 -15.537 12.171 1.00 93.75 135 PRO A O 1
ATOM 1004 N N . VAL A 1 136 ? 3.905 -15.904 10.124 1.00 93.00 136 VAL A N 1
ATOM 1005 C CA . VAL A 1 136 ? 4.922 -16.895 9.748 1.00 93.00 136 VAL A CA 1
ATOM 1006 C C . VAL A 1 136 ? 5.979 -16.271 8.838 1.00 93.00 136 VAL A C 1
ATOM 1008 O O . VAL A 1 136 ? 5.629 -15.474 7.961 1.00 93.00 136 VAL A O 1
ATOM 1011 N N . PRO A 1 137 ? 7.271 -16.612 8.999 1.00 87.56 137 PRO A N 1
ATOM 1012 C CA . PRO A 1 137 ? 8.303 -16.117 8.098 1.00 87.56 137 PRO A CA 1
ATOM 1013 C C . PRO A 1 137 ? 8.086 -16.657 6.672 1.00 87.56 137 PRO A C 1
ATOM 1015 O O . PRO A 1 137 ? 7.514 -17.740 6.505 1.00 87.56 137 PRO A O 1
ATOM 1018 N N . PRO A 1 138 ? 8.559 -15.948 5.630 1.00 81.19 138 PRO A N 1
ATOM 1019 C CA . PRO A 1 138 ? 8.623 -16.510 4.286 1.00 81.19 138 PRO A CA 1
ATOM 1020 C C . PRO A 1 138 ? 9.435 -17.817 4.302 1.00 81.19 138 PRO A C 1
ATOM 1022 O O . PRO A 1 138 ? 10.455 -17.880 4.999 1.00 81.19 138 PRO A O 1
ATOM 1025 N N . PRO A 1 139 ? 9.036 -18.862 3.554 1.00 83.56 139 PRO A N 1
ATOM 1026 C CA . PRO A 1 139 ? 9.830 -20.083 3.496 1.00 83.56 139 PRO A CA 1
ATOM 1027 C C . PRO A 1 139 ? 11.234 -19.784 2.946 1.00 83.56 139 PRO A C 1
ATOM 1029 O O . PRO A 1 139 ? 11.379 -19.067 1.957 1.00 83.56 139 PRO A O 1
ATOM 1032 N N . ALA A 1 140 ? 12.275 -20.330 3.580 1.00 81.19 140 ALA A N 1
ATOM 1033 C CA . ALA A 1 140 ? 13.662 -20.046 3.193 1.00 81.19 140 ALA A CA 1
ATOM 1034 C C . ALA A 1 140 ? 14.005 -20.572 1.784 1.00 81.19 140 ALA A C 1
ATOM 1036 O O . ALA A 1 140 ? 14.727 -19.921 1.029 1.00 81.19 140 ALA A O 1
ATOM 1037 N N . ASP A 1 141 ? 13.426 -21.716 1.408 1.00 87.38 141 ASP A N 1
ATOM 1038 C CA . ASP A 1 141 ? 13.781 -22.468 0.202 1.00 87.38 141 ASP A CA 1
ATOM 1039 C C . ASP A 1 141 ? 12.642 -22.510 -0.829 1.00 87.38 141 ASP A C 1
ATOM 1041 O O . ASP A 1 141 ? 12.299 -23.568 -1.353 1.00 87.38 141 ASP A O 1
ATOM 1045 N N . VAL A 1 142 ? 12.032 -21.361 -1.142 1.00 93.31 142 VAL A N 1
ATOM 1046 C CA . VAL A 1 142 ? 11.024 -21.290 -2.219 1.00 93.31 142 VAL A CA 1
ATOM 1047 C C . VAL A 1 142 ? 11.701 -21.402 -3.591 1.00 93.31 142 VAL A C 1
ATOM 1049 O O . VAL A 1 142 ? 12.529 -20.544 -3.912 1.00 93.31 142 VAL A O 1
ATOM 1052 N N . PRO A 1 143 ? 11.364 -22.391 -4.441 1.00 94.69 143 PRO A N 1
ATOM 1053 C CA . PRO A 1 143 ? 11.879 -22.454 -5.806 1.00 94.69 143 PRO A CA 1
ATOM 1054 C C . PRO A 1 143 ? 11.467 -21.215 -6.622 1.00 94.69 143 PRO A C 1
ATOM 1056 O O . PRO A 1 143 ? 10.303 -20.812 -6.547 1.00 94.69 143 PRO A O 1
ATOM 1059 N N . PRO A 1 144 ? 12.367 -20.628 -7.435 1.00 96.69 144 PRO A N 1
ATOM 1060 C CA . PRO A 1 144 ? 12.001 -19.525 -8.316 1.00 96.69 144 PRO A CA 1
ATOM 1061 C C . PRO A 1 144 ? 10.851 -19.914 -9.247 1.00 96.69 144 PRO A C 1
ATOM 1063 O O . PRO A 1 144 ? 10.867 -20.969 -9.888 1.00 96.69 144 PRO A O 1
ATOM 1066 N N . ALA A 1 145 ? 9.847 -19.049 -9.334 1.00 96.81 145 ALA A N 1
ATOM 1067 C CA . ALA A 1 145 ? 8.747 -19.210 -10.260 1.00 96.81 145 ALA A CA 1
ATOM 1068 C C . ALA A 1 145 ? 9.258 -19.052 -11.698 1.00 96.81 145 ALA A C 1
ATOM 1070 O O . ALA A 1 145 ? 10.112 -18.214 -11.981 1.00 96.81 145 ALA A O 1
ATOM 1071 N N . ALA A 1 146 ? 8.691 -19.820 -12.631 1.00 96.44 146 ALA A N 1
ATOM 1072 C CA . ALA A 1 146 ? 9.024 -19.671 -14.043 1.00 96.44 146 ALA A CA 1
ATOM 1073 C C . ALA A 1 146 ? 8.786 -18.213 -14.500 1.00 96.44 146 ALA A C 1
ATOM 1075 O O . ALA A 1 146 ? 7.696 -17.680 -14.224 1.00 96.44 146 ALA A O 1
ATOM 1076 N N . PRO A 1 147 ? 9.755 -17.575 -15.188 1.00 94.12 147 PRO A N 1
ATOM 1077 C CA . PRO A 1 147 ? 9.570 -16.248 -15.764 1.00 94.12 147 PRO A CA 1
ATOM 1078 C C . PRO A 1 147 ? 8.383 -16.223 -16.729 1.00 94.12 147 PRO A C 1
ATOM 1080 O O . PRO A 1 147 ? 8.123 -17.199 -17.438 1.00 94.12 147 PRO A O 1
ATOM 1083 N N . LEU A 1 148 ? 7.654 -15.108 -16.760 1.00 96.31 148 LEU A N 1
ATOM 1084 C CA . LEU A 1 148 ? 6.575 -14.892 -17.721 1.00 96.31 148 LEU A CA 1
ATOM 1085 C C . LEU A 1 148 ? 7.045 -13.888 -18.765 1.00 96.31 148 LEU A C 1
ATOM 1087 O O . LEU A 1 148 ? 7.394 -12.769 -18.415 1.00 96.31 148 LEU A O 1
ATOM 1091 N N . GLY A 1 149 ? 7.019 -14.286 -20.038 1.00 97.06 149 GLY A N 1
ATOM 1092 C CA . GLY A 1 149 ? 7.197 -13.338 -21.134 1.00 97.06 149 GLY A CA 1
ATOM 1093 C C . GLY A 1 149 ? 6.013 -12.361 -21.244 1.00 97.06 149 GLY A C 1
ATOM 1094 O O . GLY A 1 149 ? 4.935 -12.657 -20.705 1.00 97.06 149 GLY A O 1
ATOM 1095 N N . PRO A 1 150 ? 6.173 -11.247 -21.984 1.00 97.75 150 PRO A N 1
ATOM 1096 C CA . PRO A 1 150 ? 5.202 -10.153 -22.005 1.00 97.75 150 PRO A CA 1
ATOM 1097 C C . PRO A 1 150 ? 3.763 -10.574 -22.329 1.00 97.75 150 PRO A C 1
ATOM 1099 O O . PRO A 1 150 ? 2.835 -10.174 -21.630 1.00 97.75 150 PRO A O 1
ATOM 1102 N N . ASP A 1 151 ? 3.564 -11.456 -23.314 1.00 97.62 151 ASP A N 1
ATOM 1103 C CA . ASP A 1 151 ? 2.226 -11.909 -23.722 1.00 97.62 151 ASP A CA 1
ATOM 1104 C C . ASP A 1 151 ? 1.508 -12.686 -22.608 1.00 97.62 151 ASP A C 1
ATOM 1106 O O . ASP A 1 151 ? 0.352 -12.421 -22.276 1.00 97.62 151 ASP A O 1
ATOM 1110 N N . ARG A 1 152 ? 2.212 -13.625 -21.962 1.00 98.31 152 ARG A N 1
ATOM 1111 C CA . ARG A 1 152 ? 1.651 -14.422 -20.858 1.00 98.31 152 ARG A CA 1
ATOM 1112 C C . ARG A 1 152 ? 1.380 -13.577 -19.623 1.00 98.31 152 ARG A C 1
ATOM 1114 O O . ARG A 1 152 ? 0.415 -13.837 -18.900 1.00 98.31 152 ARG A O 1
ATOM 1121 N N . LEU A 1 153 ? 2.222 -12.579 -19.374 1.00 98.50 153 LEU A N 1
ATOM 1122 C CA . LEU A 1 153 ? 1.987 -11.621 -18.309 1.00 98.50 153 LEU A CA 1
ATOM 1123 C C . LEU A 1 153 ? 0.765 -10.74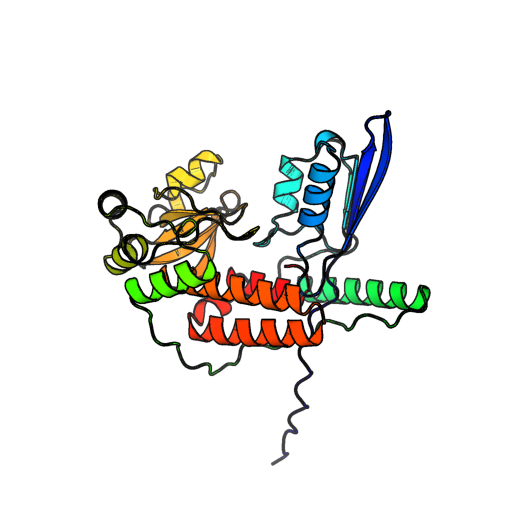7 -18.628 1.00 98.50 153 LEU A C 1
ATOM 1125 O O . LEU A 1 153 ? -0.093 -10.597 -17.761 1.00 98.50 153 LEU A O 1
ATOM 1129 N N . ASN A 1 154 ? 0.601 -10.276 -19.868 1.00 98.44 154 ASN A N 1
ATOM 1130 C CA . ASN A 1 154 ? -0.595 -9.540 -20.285 1.00 98.44 154 ASN A CA 1
ATOM 1131 C C . ASN A 1 154 ? -1.880 -10.359 -20.091 1.00 98.44 154 ASN A C 1
ATOM 1133 O O . ASN A 1 154 ? -2.863 -9.843 -19.556 1.00 98.44 154 ASN A O 1
ATOM 1137 N N . GLU A 1 155 ? -1.873 -11.638 -20.480 1.00 98.31 155 GLU A N 1
ATOM 1138 C CA . GLU A 1 155 ? -3.001 -12.551 -20.261 1.00 98.31 155 GLU A CA 1
ATOM 1139 C C . GLU A 1 155 ? -3.350 -12.675 -18.770 1.00 98.31 155 GLU A C 1
ATOM 1141 O O . GLU A 1 155 ? -4.528 -12.671 -18.396 1.00 98.31 155 GLU A O 1
ATOM 1146 N N . LEU A 1 156 ? -2.336 -12.784 -17.902 1.00 98.50 156 LEU A N 1
ATOM 1147 C CA . LEU A 1 156 ? -2.524 -12.831 -16.453 1.00 98.50 156 LEU A CA 1
ATOM 1148 C C . LEU A 1 156 ? -3.138 -11.527 -15.932 1.00 98.50 156 LEU A C 1
ATOM 1150 O O . LEU A 1 156 ? -4.144 -11.586 -15.222 1.00 98.50 156 LEU A O 1
ATOM 1154 N N . LEU A 1 157 ? -2.551 -10.381 -16.280 1.00 98.62 157 LEU A N 1
ATOM 1155 C CA . LEU A 1 157 ? -3.002 -9.059 -15.841 1.00 98.62 157 LEU A CA 1
ATOM 1156 C C . LEU A 1 157 ? -4.436 -8.796 -16.301 1.00 98.62 157 LEU A C 1
ATOM 1158 O O . LEU A 1 157 ? -5.298 -8.470 -15.491 1.00 98.62 157 LEU A O 1
ATOM 1162 N N . THR A 1 158 ? -4.727 -9.047 -17.573 1.00 98.31 158 THR A N 1
ATOM 1163 C CA . THR A 1 158 ? -6.065 -8.885 -18.150 1.00 98.31 158 THR A CA 1
ATOM 1164 C C . THR A 1 158 ? -7.096 -9.775 -17.456 1.00 98.31 158 THR A C 1
ATOM 1166 O O . THR A 1 158 ? -8.216 -9.339 -17.210 1.00 98.31 158 THR A O 1
ATOM 1169 N N . ARG A 1 159 ? -6.729 -11.003 -17.063 1.00 98.31 159 ARG A N 1
ATOM 1170 C CA . ARG A 1 159 ? -7.621 -11.889 -16.294 1.00 98.31 159 ARG A CA 1
ATOM 1171 C C . ARG A 1 159 ? -7.896 -11.376 -14.878 1.00 98.31 159 ARG A C 1
ATOM 1173 O O . ARG A 1 159 ? -8.925 -11.719 -14.310 1.00 98.31 159 ARG A O 1
ATOM 1180 N N . VAL A 1 160 ? -6.962 -10.643 -14.272 1.00 98.25 160 VAL A N 1
ATOM 1181 C CA . VAL A 1 160 ? -7.099 -10.122 -12.899 1.00 98.25 160 VAL A CA 1
ATOM 1182 C C . VAL A 1 160 ? -7.828 -8.787 -12.867 1.00 98.25 160 VAL A C 1
ATOM 1184 O O . VAL A 1 160 ? -8.721 -8.609 -12.045 1.00 98.25 160 VAL A O 1
ATOM 1187 N N . PHE A 1 161 ? -7.445 -7.867 -13.748 1.00 97.75 161 PHE A N 1
ATOM 1188 C CA . PHE A 1 161 ? -7.889 -6.475 -13.723 1.00 97.75 161 PHE A CA 1
ATOM 1189 C C . PHE A 1 161 ? -8.968 -6.169 -14.771 1.00 97.75 161 PHE A C 1
ATOM 1191 O O . PHE A 1 161 ? -9.715 -5.207 -14.624 1.00 97.75 161 PHE A O 1
ATOM 1198 N N . GLY A 1 162 ? -9.087 -6.997 -15.811 1.00 95.88 162 GLY A N 1
ATOM 1199 C CA . GLY A 1 162 ? -9.931 -6.741 -16.977 1.00 95.88 162 GLY A CA 1
ATOM 1200 C C . GLY A 1 162 ? -9.196 -5.980 -18.086 1.00 95.88 162 GLY A C 1
ATOM 1201 O O . GLY A 1 162 ? -8.210 -5.285 -17.848 1.00 95.88 162 GLY A O 1
ATOM 1202 N N . HIS A 1 163 ? -9.696 -6.095 -19.321 1.00 88.69 163 HIS A N 1
ATOM 1203 C CA . HIS A 1 163 ? -9.058 -5.519 -20.517 1.00 88.69 163 HIS A CA 1
ATOM 1204 C C . HIS A 1 163 ? -8.886 -3.993 -20.461 1.00 88.69 163 HIS A C 1
ATOM 1206 O O . HIS A 1 163 ? -7.895 -3.478 -20.966 1.00 88.69 163 HIS A O 1
ATOM 1212 N N . GLY A 1 164 ? -9.835 -3.269 -19.859 1.00 93.06 164 GLY A N 1
ATOM 1213 C CA . GLY A 1 164 ? -9.811 -1.802 -19.789 1.00 93.06 164 GLY A CA 1
ATOM 1214 C C . GLY A 1 164 ? -8.974 -1.223 -18.648 1.00 93.06 164 GLY A C 1
ATOM 1215 O O . GLY A 1 164 ? -8.869 -0.008 -18.550 1.00 93.06 164 GLY A O 1
ATOM 1216 N N . ALA A 1 165 ? -8.405 -2.068 -17.783 1.00 96.81 165 ALA A N 1
ATOM 1217 C CA . ALA A 1 165 ? -7.668 -1.642 -16.593 1.00 96.81 165 ALA A CA 1
ATOM 1218 C C . ALA A 1 165 ? -6.172 -1.992 -16.651 1.00 96.81 165 ALA A C 1
ATOM 1220 O O . ALA A 1 165 ? -5.469 -1.831 -15.655 1.00 96.81 165 ALA A O 1
ATOM 1221 N N . VAL A 1 166 ? -5.682 -2.466 -17.802 1.00 98.31 166 VAL A N 1
ATOM 1222 C CA . VAL A 1 166 ? -4.259 -2.716 -18.062 1.00 98.31 166 VAL A CA 1
ATOM 1223 C C . VAL A 1 166 ? -3.793 -1.747 -19.140 1.00 98.31 166 VAL A C 1
ATOM 1225 O O . VAL A 1 166 ? -4.274 -1.786 -20.272 1.00 98.31 166 VAL A O 1
ATOM 1228 N N . HIS A 1 167 ? -2.856 -0.875 -18.789 1.00 98.12 167 HIS A N 1
ATOM 1229 C CA . HIS A 1 167 ? -2.295 0.112 -19.702 1.00 98.12 167 HIS A CA 1
ATOM 1230 C C . HIS A 1 167 ? -0.943 -0.357 -20.236 1.00 98.12 167 HIS A C 1
ATOM 1232 O O . HIS A 1 167 ? -0.120 -0.886 -19.490 1.00 98.12 167 HIS A O 1
ATOM 1238 N N . ARG A 1 168 ? -0.714 -0.125 -21.528 1.00 98.06 168 ARG A N 1
ATOM 1239 C CA . ARG A 1 168 ? 0.558 -0.367 -22.212 1.00 98.06 168 ARG A CA 1
ATOM 1240 C C . ARG A 1 168 ? 1.057 0.950 -22.772 1.00 98.06 168 ARG A C 1
ATOM 1242 O O . ARG A 1 168 ? 0.297 1.634 -23.458 1.00 98.06 168 ARG A O 1
ATOM 1249 N N . TYR A 1 169 ? 2.319 1.257 -22.508 1.00 97.94 169 TYR A N 1
ATOM 1250 C CA . TYR A 1 169 ? 2.969 2.410 -23.116 1.00 97.94 169 TYR A CA 1
ATOM 1251 C C . TYR A 1 169 ? 3.254 2.123 -24.586 1.00 97.94 169 TYR A C 1
ATOM 1253 O O . TYR A 1 169 ? 3.417 0.974 -25.007 1.00 97.94 169 TYR A O 1
ATOM 1261 N N . THR A 1 170 ? 3.319 3.175 -25.387 1.00 96.88 170 THR A N 1
ATOM 1262 C CA . THR A 1 170 ? 3.680 3.054 -26.794 1.00 96.88 170 THR A CA 1
ATOM 1263 C C . THR A 1 170 ? 5.183 2.791 -26.949 1.00 96.88 170 THR A C 1
ATOM 1265 O O . THR A 1 170 ? 5.989 3.253 -26.134 1.00 96.88 170 THR A O 1
ATOM 1268 N N . PRO A 1 171 ? 5.608 2.119 -28.036 1.00 95.12 171 PRO A N 1
ATOM 1269 C CA . PRO A 1 171 ? 7.030 1.973 -28.346 1.00 95.12 171 PRO A CA 1
ATOM 1270 C C . PRO A 1 171 ? 7.778 3.311 -28.431 1.00 95.12 171 PRO A C 1
ATOM 1272 O O . PRO A 1 171 ? 8.955 3.376 -28.092 1.00 95.12 171 PRO A O 1
ATOM 1275 N N . ALA A 1 172 ? 7.099 4.386 -28.848 1.00 94.25 172 ALA A N 1
ATOM 1276 C CA . ALA A 1 172 ? 7.684 5.721 -28.932 1.00 94.25 172 ALA A CA 1
ATOM 1277 C C . ALA A 1 172 ? 7.992 6.314 -27.546 1.00 94.25 172 ALA A C 1
ATOM 1279 O O . ALA A 1 172 ? 9.091 6.823 -27.343 1.00 94.25 172 ALA A O 1
ATOM 1280 N N . GLU A 1 173 ? 7.063 6.209 -26.588 1.00 93.81 173 GLU A N 1
ATOM 1281 C CA . GLU A 1 173 ? 7.272 6.675 -25.205 1.00 93.81 173 GLU A CA 1
ATOM 1282 C C . GL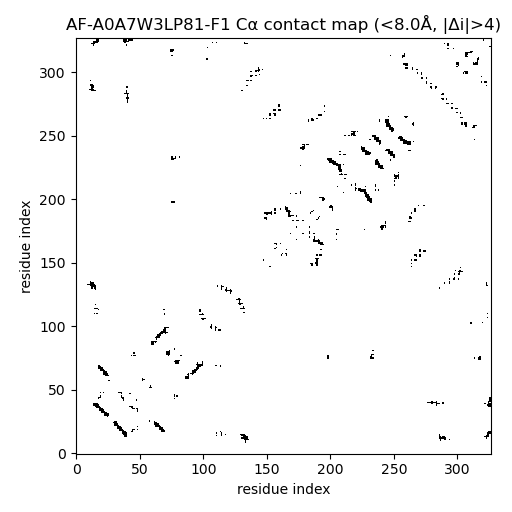U A 1 173 ? 8.442 5.948 -24.542 1.00 93.81 173 GLU A C 1
ATOM 1284 O O . GLU A 1 173 ? 9.317 6.566 -23.941 1.00 93.81 173 GLU A O 1
ATOM 1289 N N . VAL A 1 174 ? 8.487 4.628 -24.704 1.00 94.81 174 VAL A N 1
ATOM 1290 C CA . VAL A 1 174 ? 9.531 3.782 -24.125 1.00 94.81 174 VAL A CA 1
ATOM 1291 C C . VAL A 1 174 ? 10.888 4.010 -24.797 1.00 94.81 174 VAL A C 1
ATOM 1293 O O . VAL A 1 174 ? 11.909 4.070 -24.113 1.00 94.81 174 VAL A O 1
ATOM 1296 N N . SER A 1 175 ? 10.922 4.190 -26.122 1.00 91.06 175 SER A N 1
ATOM 1297 C CA . SER A 1 175 ? 12.160 4.505 -26.844 1.00 91.06 175 SER A CA 1
ATOM 1298 C C . SER A 1 175 ? 12.718 5.873 -26.456 1.00 91.06 175 SER A C 1
ATOM 1300 O O . SER A 1 175 ? 13.936 6.015 -26.371 1.00 91.06 175 SER A O 1
ATOM 1302 N N . ALA A 1 176 ? 11.859 6.869 -26.219 1.00 90.75 176 ALA A N 1
ATOM 1303 C CA . ALA A 1 176 ? 12.284 8.185 -25.742 1.00 90.75 176 ALA A CA 1
ATOM 1304 C C . ALA A 1 176 ? 12.903 8.119 -24.336 1.00 90.75 176 ALA A C 1
ATOM 1306 O O . ALA A 1 176 ? 13.754 8.941 -24.004 1.00 90.75 176 ALA A O 1
ATOM 1307 N N . ALA A 1 177 ? 12.504 7.124 -23.539 1.00 90.44 177 ALA A N 1
ATOM 1308 C CA . ALA A 1 177 ? 13.031 6.892 -22.204 1.00 90.44 177 ALA A CA 1
ATOM 1309 C C . ALA A 1 177 ? 14.394 6.176 -22.169 1.00 90.44 177 ALA A C 1
ATOM 1311 O O . ALA A 1 177 ? 15.038 6.147 -21.124 1.00 90.44 177 ALA A O 1
ATOM 1312 N N . GLY A 1 178 ? 14.854 5.611 -23.293 1.00 92.12 178 GLY A N 1
ATOM 1313 C CA . GLY A 1 178 ? 16.146 4.920 -23.360 1.00 92.12 178 GLY A CA 1
ATOM 1314 C C . GLY A 1 178 ? 16.243 3.689 -22.449 1.00 92.12 178 GLY A C 1
ATOM 1315 O O . GLY A 1 178 ? 17.333 3.351 -22.002 1.00 92.12 178 GLY A O 1
ATOM 1316 N N . LEU A 1 179 ? 15.112 3.041 -22.148 1.00 94.62 179 LEU A N 1
ATOM 1317 C CA . LEU A 1 179 ? 15.047 1.907 -21.222 1.00 94.62 179 LEU A CA 1
ATOM 1318 C C . LEU A 1 179 ? 15.678 0.641 -21.816 1.00 94.62 179 LEU A C 1
ATOM 1320 O O . LEU A 1 179 ? 15.603 0.403 -23.026 1.00 94.62 179 LEU A O 1
ATOM 1324 N N . ALA A 1 180 ? 16.219 -0.221 -20.951 1.00 94.44 180 ALA A N 1
ATOM 1325 C CA . ALA A 1 180 ? 16.720 -1.532 -21.349 1.00 94.44 180 ALA A CA 1
ATOM 1326 C C . ALA A 1 180 ? 15.665 -2.348 -22.143 1.00 94.44 180 ALA A C 1
ATOM 1328 O O . ALA A 1 180 ? 14.472 -2.300 -21.820 1.00 94.44 180 ALA A O 1
ATOM 1329 N N . PRO A 1 181 ? 16.067 -3.166 -23.143 1.00 94.44 181 PRO A N 1
ATOM 1330 C CA . PRO A 1 181 ? 15.122 -3.843 -24.041 1.00 94.44 181 PRO A CA 1
ATOM 1331 C C . PRO A 1 181 ? 14.068 -4.721 -23.353 1.00 94.44 181 PRO A C 1
ATOM 1333 O O . PRO A 1 181 ? 12.940 -4.807 -23.830 1.00 94.44 181 PRO A O 1
ATOM 1336 N N . HIS A 1 182 ? 14.415 -5.369 -22.237 1.00 93.81 182 HIS A N 1
ATOM 1337 C CA . HIS A 1 182 ? 13.473 -6.205 -21.489 1.00 93.81 182 HIS A CA 1
ATOM 1338 C C . HIS A 1 182 ? 12.398 -5.358 -20.785 1.00 93.81 182 HIS A C 1
ATOM 1340 O O . HIS A 1 182 ? 11.215 -5.653 -20.918 1.00 93.81 182 HIS A O 1
ATOM 1346 N N . VAL A 1 183 ? 12.786 -4.239 -20.156 1.00 96.56 183 VAL A N 1
ATOM 1347 C CA . VAL A 1 183 ? 11.855 -3.259 -19.566 1.00 96.56 183 VAL A CA 1
ATOM 1348 C C . VAL A 1 183 ? 10.917 -2.712 -20.637 1.00 96.56 183 VAL A C 1
ATOM 1350 O O . VAL A 1 183 ? 9.707 -2.615 -20.435 1.00 96.56 183 VAL A O 1
ATOM 1353 N N . ALA A 1 184 ? 11.474 -2.385 -21.805 1.00 96.44 184 ALA A N 1
ATOM 1354 C CA . ALA A 1 184 ? 10.704 -1.892 -22.932 1.00 96.44 184 ALA A CA 1
ATOM 1355 C C . ALA A 1 184 ? 9.658 -2.908 -23.416 1.00 96.44 184 ALA A C 1
ATOM 1357 O O . ALA A 1 184 ? 8.504 -2.546 -23.665 1.00 96.44 184 ALA A O 1
ATOM 1358 N N . ALA A 1 185 ? 10.041 -4.182 -23.517 1.00 96.38 185 ALA A N 1
ATOM 1359 C CA . ALA A 1 185 ? 9.142 -5.264 -23.902 1.00 96.38 185 ALA A CA 1
ATOM 1360 C C . ALA A 1 185 ? 8.013 -5.473 -22.878 1.00 96.38 185 ALA A C 1
ATOM 1362 O O . ALA A 1 185 ? 6.861 -5.652 -23.271 1.00 96.38 185 ALA A O 1
ATOM 1363 N N . ASP A 1 186 ? 8.306 -5.386 -21.580 1.00 97.50 186 ASP A N 1
ATOM 1364 C CA . ASP A 1 186 ? 7.292 -5.526 -20.531 1.00 97.50 186 ASP A CA 1
ATOM 1365 C C . ASP A 1 186 ? 6.299 -4.355 -20.538 1.00 97.50 186 ASP A C 1
ATOM 1367 O O . ASP A 1 186 ? 5.087 -4.567 -20.545 1.00 97.50 186 ASP A O 1
ATOM 1371 N N . LEU A 1 187 ? 6.779 -3.111 -20.616 1.00 98.00 187 LEU A N 1
ATOM 1372 C CA . LEU A 1 187 ? 5.918 -1.921 -20.600 1.00 98.00 187 LEU A CA 1
ATOM 1373 C C . LEU A 1 187 ? 5.032 -1.789 -21.851 1.00 98.00 187 LEU A C 1
ATOM 1375 O O . LEU A 1 187 ? 3.909 -1.283 -21.755 1.00 98.00 187 LEU A O 1
ATOM 1379 N N . THR A 1 188 ? 5.517 -2.245 -23.010 1.00 98.00 188 THR A N 1
ATOM 1380 C CA . THR A 1 188 ? 4.770 -2.193 -24.281 1.00 98.00 188 THR A CA 1
ATOM 1381 C C . THR A 1 188 ? 3.914 -3.433 -24.532 1.00 98.00 188 THR A C 1
ATOM 1383 O O . THR A 1 188 ? 2.837 -3.311 -25.113 1.00 98.00 188 THR A O 1
ATOM 1386 N N . GLY A 1 189 ? 4.361 -4.619 -24.108 1.00 97.38 189 GLY A N 1
ATOM 1387 C CA . GLY A 1 189 ? 3.689 -5.899 -24.351 1.00 97.38 189 GLY A CA 1
ATOM 1388 C C . GLY A 1 189 ? 2.803 -6.351 -23.191 1.00 97.38 189 GLY A C 1
ATOM 1389 O O . GLY A 1 189 ? 1.608 -6.593 -23.381 1.00 97.38 189 GLY A O 1
ATOM 1390 N N . ALA A 1 190 ? 3.361 -6.424 -21.979 1.00 97.50 190 ALA A N 1
ATOM 1391 C CA . ALA A 1 190 ? 2.624 -6.846 -20.789 1.00 97.50 190 ALA A CA 1
ATOM 1392 C C . ALA A 1 190 ? 1.683 -5.748 -20.280 1.00 97.50 190 ALA A C 1
ATOM 1394 O O . ALA A 1 190 ? 0.485 -5.987 -20.087 1.00 97.50 190 ALA A O 1
ATOM 1395 N N . GLY A 1 191 ? 2.226 -4.541 -20.113 1.00 97.88 191 GLY A N 1
ATOM 1396 C CA . GLY A 1 191 ? 1.564 -3.408 -19.479 1.00 97.88 191 GLY A CA 1
ATOM 1397 C C . GLY A 1 191 ? 1.545 -3.484 -17.950 1.00 97.88 191 GLY A C 1
ATOM 1398 O O . GLY A 1 191 ? 2.080 -4.406 -17.336 1.00 97.88 191 GLY A O 1
ATOM 1399 N N . LEU A 1 192 ? 0.898 -2.499 -17.332 1.00 98.56 192 LEU A N 1
ATOM 1400 C CA . LEU A 1 192 ? 0.715 -2.383 -15.884 1.00 98.56 192 LEU A CA 1
ATOM 1401 C C . LEU A 1 192 ? -0.767 -2.156 -15.547 1.00 98.56 192 LEU A C 1
ATOM 1403 O O . LEU A 1 192 ? -1.491 -1.554 -16.348 1.00 98.56 192 LEU A O 1
ATOM 1407 N N . PRO A 1 193 ? -1.250 -2.616 -14.376 1.00 98.31 193 PRO A N 1
ATOM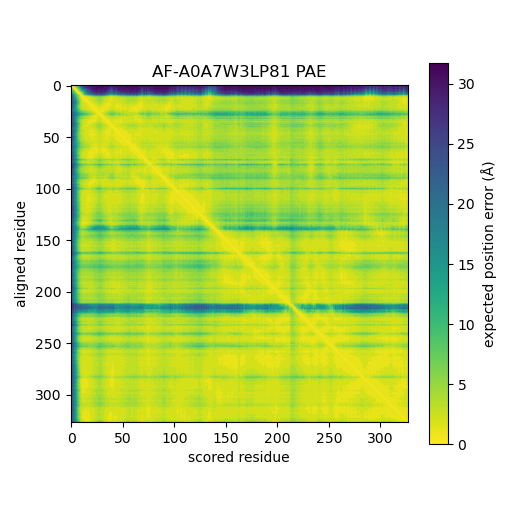 1408 C CA . PRO A 1 193 ? -2.587 -2.256 -13.919 1.00 98.31 193 PRO A CA 1
ATOM 1409 C C . PRO A 1 193 ? -2.681 -0.742 -13.714 1.00 98.31 193 PRO A C 1
ATOM 1411 O O . PRO A 1 193 ? -1.773 -0.133 -13.163 1.00 98.31 193 PRO A O 1
ATOM 1414 N N . MET A 1 194 ? -3.787 -0.126 -14.123 1.00 98.44 194 MET A N 1
ATOM 1415 C CA . MET A 1 194 ? -3.968 1.323 -13.978 1.00 98.44 194 MET A CA 1
ATOM 1416 C C . MET A 1 194 ? -4.066 1.770 -12.518 1.00 98.44 194 MET A C 1
ATOM 1418 O O . MET A 1 194 ? -3.641 2.871 -12.179 1.00 98.44 194 MET A O 1
ATOM 1422 N N . ARG A 1 195 ? -4.668 0.934 -11.669 1.00 97.25 195 ARG A N 1
ATOM 1423 C CA . ARG A 1 195 ? -4.896 1.236 -10.259 1.00 97.25 195 ARG A CA 1
ATOM 1424 C C . ARG A 1 195 ? -4.998 -0.038 -9.436 1.00 97.25 195 ARG A C 1
ATOM 1426 O 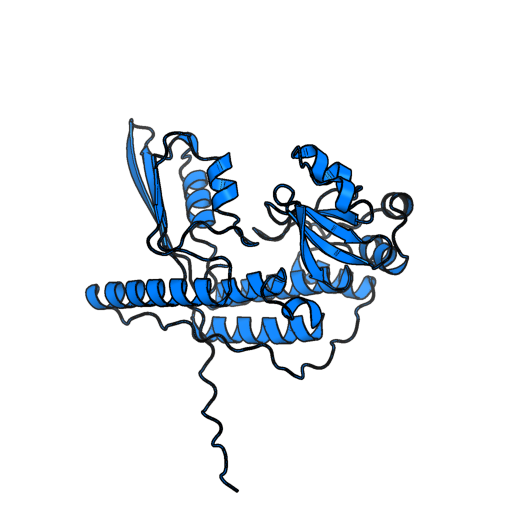O . ARG A 1 195 ? -5.681 -0.984 -9.826 1.00 97.25 195 ARG A O 1
ATOM 1433 N N . ILE A 1 196 ? -4.401 -0.008 -8.253 1.00 96.44 196 ILE A N 1
ATOM 1434 C CA . ILE A 1 196 ? -4.676 -0.911 -7.140 1.00 96.44 196 ILE A CA 1
ATOM 1435 C C . ILE A 1 196 ? -5.007 -0.033 -5.942 1.00 96.44 196 ILE A C 1
ATOM 1437 O O . ILE A 1 196 ? -4.121 0.694 -5.487 1.00 96.44 196 ILE A O 1
ATOM 1441 N N . PRO A 1 197 ? -6.252 -0.079 -5.433 1.00 92.06 197 PRO A N 1
ATOM 1442 C CA . PRO A 1 197 ? -6.685 0.799 -4.357 1.00 92.06 197 PRO A CA 1
ATOM 1443 C C . PRO A 1 197 ? -5.671 0.855 -3.216 1.00 92.06 197 PRO A C 1
ATOM 1445 O O . PRO A 1 197 ? -5.292 -0.183 -2.655 1.00 92.06 197 PRO A O 1
ATOM 1448 N N . TYR A 1 198 ? -5.261 2.091 -2.925 1.00 88.50 198 TYR A N 1
ATOM 1449 C CA . TYR A 1 198 ? -4.344 2.501 -1.861 1.00 88.50 198 TYR A CA 1
ATOM 1450 C C . TYR A 1 198 ? -2.862 2.179 -2.065 1.00 88.50 198 TYR A C 1
ATOM 1452 O O . TYR A 1 198 ? -2.038 2.640 -1.284 1.00 88.50 198 TYR A O 1
ATOM 1460 N N . LEU A 1 199 ? -2.512 1.398 -3.086 1.00 95.12 199 LEU A N 1
ATOM 1461 C CA . LEU A 1 199 ? -1.166 0.842 -3.237 1.00 95.12 199 LEU A CA 1
ATOM 1462 C C . LEU A 1 199 ? -0.483 1.220 -4.541 1.00 95.12 199 LEU A C 1
ATOM 1464 O O . LEU A 1 199 ? 0.741 1.243 -4.590 1.00 95.12 199 LEU A O 1
ATOM 1468 N N . PHE A 1 200 ? -1.237 1.462 -5.607 1.00 97.75 200 PHE A N 1
ATOM 1469 C CA . PHE A 1 200 ? -0.635 1.819 -6.880 1.00 97.75 200 PHE A CA 1
ATOM 1470 C C . PHE A 1 200 ? -1.599 2.613 -7.747 1.00 97.75 200 PHE A C 1
ATOM 1472 O O . PHE A 1 200 ? -2.716 2.171 -8.004 1.00 97.75 200 PHE A O 1
ATOM 1479 N N . ASP A 1 201 ? -1.128 3.735 -8.264 1.00 97.81 201 ASP A N 1
ATOM 1480 C CA . ASP A 1 201 ? -1.747 4.475 -9.351 1.00 97.81 201 ASP A CA 1
ATOM 1481 C C . ASP A 1 201 ? -0.721 4.638 -10.470 1.00 97.81 201 ASP A C 1
ATOM 1483 O O . ASP A 1 201 ? 0.398 5.118 -10.259 1.00 97.81 201 ASP A O 1
ATOM 1487 N N . LEU A 1 202 ? -1.113 4.235 -11.676 1.00 98.31 202 LEU A N 1
ATOM 1488 C CA . LEU A 1 202 ? -0.290 4.399 -12.859 1.00 98.31 202 LEU A CA 1
ATOM 1489 C C . LEU A 1 202 ? -0.237 5.874 -13.272 1.00 98.31 202 LEU A C 1
ATOM 1491 O O . LEU A 1 202 ? -1.241 6.587 -13.267 1.00 98.31 202 LEU A O 1
ATOM 1495 N N . GLY A 1 203 ? 0.944 6.320 -13.679 1.00 96.75 203 GLY A N 1
ATOM 1496 C CA . GLY A 1 203 ? 1.200 7.650 -14.207 1.00 96.75 203 GLY A CA 1
ATOM 1497 C C . GLY A 1 203 ? 1.864 7.607 -15.585 1.00 96.75 203 GLY A C 1
ATOM 1498 O O . GLY A 1 203 ? 2.132 6.542 -16.134 1.00 96.75 203 GLY A O 1
ATOM 1499 N N . PRO A 1 204 ? 2.147 8.772 -16.179 1.00 96.06 20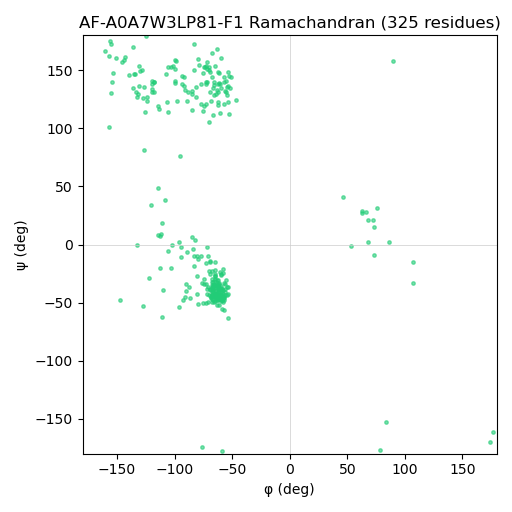4 PRO A N 1
ATOM 1500 C CA . PRO A 1 204 ? 2.914 8.840 -17.416 1.00 96.06 204 PRO A CA 1
ATOM 1501 C C . PRO A 1 204 ? 4.380 8.457 -17.177 1.00 96.06 204 PRO A C 1
ATOM 1503 O O . PRO A 1 204 ? 4.930 8.740 -16.107 1.00 96.06 204 PRO A O 1
ATOM 1506 N N . LEU A 1 205 ? 5.005 7.886 -18.208 1.00 97.19 205 LEU A N 1
ATOM 1507 C CA . LEU A 1 205 ? 6.430 7.574 -18.224 1.00 97.19 205 LEU A CA 1
ATOM 1508 C C . LEU A 1 205 ? 7.245 8.865 -18.398 1.00 97.19 205 LEU A C 1
ATOM 1510 O O . LEU A 1 205 ? 7.070 9.581 -19.384 1.00 97.19 205 LEU A O 1
ATOM 1514 N N . ARG A 1 206 ? 8.103 9.196 -17.429 1.00 96.06 206 ARG A N 1
ATOM 1515 C CA . ARG A 1 206 ? 8.926 10.425 -17.444 1.00 96.06 206 ARG A CA 1
ATOM 1516 C C . ARG A 1 206 ? 10.173 10.293 -16.567 1.00 96.06 206 ARG A C 1
ATOM 1518 O O . ARG A 1 206 ? 10.167 9.440 -15.678 1.00 96.06 206 ARG A O 1
ATOM 1525 N N . PRO A 1 207 ? 11.195 11.152 -16.731 1.00 95.56 207 PRO A N 1
ATOM 1526 C CA . PRO A 1 207 ? 12.334 11.173 -15.821 1.00 95.56 207 PRO A CA 1
ATOM 1527 C C . PRO A 1 207 ? 11.871 11.325 -14.368 1.00 95.56 207 PRO A C 1
ATOM 1529 O O . PRO A 1 207 ? 10.988 12.134 -14.068 1.00 95.56 207 PRO A O 1
ATOM 1532 N N . MET A 1 208 ? 12.463 10.558 -13.452 1.00 95.25 208 MET A N 1
ATOM 1533 C CA . MET A 1 208 ? 12.098 10.604 -12.033 1.00 95.25 208 MET A CA 1
ATOM 1534 C C . MET A 1 208 ? 12.285 12.011 -11.455 1.00 95.25 208 MET A C 1
ATOM 1536 O O . MET A 1 208 ? 11.423 12.493 -10.725 1.00 95.25 208 MET A O 1
ATOM 1540 N N . ALA A 1 209 ? 13.344 12.719 -11.854 1.00 91.81 209 ALA A N 1
ATOM 1541 C CA . ALA A 1 209 ? 13.571 14.102 -11.442 1.00 91.81 209 ALA A CA 1
ATOM 1542 C C . ALA A 1 209 ? 12.386 15.031 -11.784 1.00 91.81 209 ALA A C 1
ATOM 1544 O O . ALA A 1 209 ? 12.003 15.855 -10.957 1.00 91.81 209 ALA A O 1
ATOM 1545 N N . ASP A 1 210 ? 11.741 14.849 -12.942 1.00 91.88 210 ASP A N 1
ATOM 1546 C CA . ASP A 1 210 ? 10.569 15.638 -13.356 1.00 91.88 210 ASP A CA 1
ATOM 1547 C C . ASP A 1 210 ? 9.296 15.247 -12.596 1.00 91.88 210 ASP A C 1
ATOM 1549 O O . ASP A 1 210 ? 8.379 16.060 -12.428 1.00 91.88 210 ASP A O 1
ATOM 1553 N N . ALA A 1 211 ? 9.198 13.986 -12.170 1.00 92.00 211 ALA A N 1
ATOM 1554 C CA . ALA A 1 211 ? 8.101 13.522 -11.331 1.00 92.00 211 ALA A CA 1
ATOM 1555 C C . ALA A 1 211 ? 8.225 14.083 -9.904 1.00 92.00 211 ALA A C 1
ATOM 1557 O O . ALA A 1 211 ? 7.237 14.580 -9.364 1.00 92.00 211 ALA A O 1
ATOM 1558 N N . LEU A 1 212 ? 9.439 14.087 -9.346 1.00 89.81 212 LEU A N 1
ATOM 1559 C CA . LEU A 1 212 ? 9.752 14.627 -8.019 1.00 89.81 212 LEU A CA 1
ATOM 1560 C C . LEU A 1 212 ? 9.760 16.163 -7.992 1.00 89.81 212 LEU A C 1
ATOM 1562 O O . LEU A 1 212 ? 9.341 16.772 -7.016 1.00 89.81 212 LEU A O 1
ATOM 1566 N N . GLY A 1 213 ? 10.182 16.835 -9.066 1.00 73.19 213 GLY A N 1
ATOM 1567 C CA . GLY A 1 213 ? 10.240 18.302 -9.120 1.00 73.19 213 GLY A CA 1
ATOM 1568 C C . GLY A 1 213 ? 8.881 18.979 -8.900 1.00 73.19 213 GLY A C 1
ATOM 1569 O O . GLY A 1 213 ? 8.815 20.093 -8.385 1.00 73.19 213 GLY A O 1
ATOM 1570 N N . ARG A 1 214 ? 7.778 18.281 -9.198 1.00 65.19 214 ARG A N 1
ATOM 1571 C CA . ARG A 1 214 ? 6.406 18.766 -8.953 1.00 65.19 214 ARG A CA 1
ATOM 1572 C C . ARG A 1 214 ? 6.042 18.850 -7.473 1.00 65.19 214 ARG A C 1
ATOM 1574 O O . ARG A 1 214 ? 5.041 19.479 -7.148 1.00 65.19 214 ARG A O 1
ATOM 1581 N N . THR A 1 215 ? 6.830 18.235 -6.595 1.00 62.62 215 THR A N 1
ATOM 1582 C CA . THR A 1 215 ? 6.627 18.267 -5.143 1.00 62.62 215 THR A CA 1
ATOM 1583 C C . THR A 1 215 ? 7.572 19.247 -4.438 1.00 62.62 215 THR A C 1
ATOM 1585 O O . THR A 1 215 ? 7.510 19.365 -3.219 1.00 62.62 215 THR A O 1
ATOM 1588 N N . GLY A 1 216 ? 8.451 19.947 -5.175 1.00 63.50 216 GLY A N 1
ATOM 1589 C CA . GLY A 1 216 ? 9.490 20.803 -4.588 1.00 63.50 216 GLY A CA 1
ATOM 1590 C C . GLY A 1 216 ? 10.636 20.022 -3.929 1.00 63.50 216 GLY A C 1
ATOM 1591 O O . GLY A 1 216 ? 11.335 20.567 -3.078 1.00 63.50 216 GLY A O 1
ATOM 1592 N N . ALA A 1 217 ? 10.819 18.749 -4.301 1.00 67.06 217 ALA A N 1
ATOM 1593 C CA . ALA A 1 217 ? 11.769 17.832 -3.677 1.00 67.06 217 ALA A CA 1
ATOM 1594 C C . ALA A 1 217 ? 13.241 18.291 -3.817 1.00 67.06 217 ALA A C 1
ATOM 1596 O O . ALA A 1 217 ? 13.750 18.381 -4.939 1.00 67.06 217 ALA A O 1
ATOM 1597 N N . PRO A 1 218 ? 13.990 18.472 -2.710 1.00 69.94 218 PRO A N 1
ATOM 1598 C CA . PRO A 1 218 ? 15.396 18.899 -2.744 1.00 69.94 218 PRO A CA 1
ATOM 1599 C C . PRO A 1 218 ? 16.357 17.820 -3.279 1.00 69.94 218 PRO A C 1
ATOM 1601 O O . PRO A 1 218 ? 17.531 18.093 -3.526 1.00 69.94 218 PRO A O 1
ATOM 1604 N N . HIS A 1 219 ? 15.880 16.584 -3.453 1.00 75.94 219 HIS A N 1
ATOM 1605 C CA . HIS A 1 219 ? 16.702 15.408 -3.757 1.00 75.94 219 HIS A CA 1
ATOM 1606 C C . HIS A 1 219 ? 16.491 14.831 -5.165 1.00 75.94 219 HIS A C 1
ATOM 1608 O O . HIS A 1 219 ? 17.044 13.777 -5.474 1.00 75.94 219 HIS A O 1
ATOM 1614 N N . ALA A 1 220 ? 15.755 15.529 -6.037 1.00 76.25 220 ALA A N 1
ATOM 1615 C CA . ALA A 1 220 ? 15.372 15.035 -7.364 1.00 76.25 220 ALA A CA 1
ATOM 1616 C C . ALA A 1 220 ? 16.559 14.555 -8.228 1.00 76.25 220 ALA A C 1
ATOM 1618 O O . ALA A 1 220 ? 16.449 13.554 -8.931 1.00 76.25 220 ALA A O 1
ATOM 1619 N N . GLY A 1 221 ? 17.716 15.220 -8.134 1.00 80.50 221 GLY A N 1
ATOM 1620 C CA . GLY A 1 221 ? 18.908 14.877 -8.920 1.00 80.50 221 GLY A CA 1
ATOM 1621 C C . GLY A 1 221 ? 19.582 13.547 -8.553 1.00 80.50 221 GLY A C 1
ATOM 1622 O O . GLY A 1 221 ? 20.390 13.058 -9.335 1.00 80.50 221 GLY A O 1
ATOM 1623 N N . ARG A 1 222 ? 19.265 12.941 -7.397 1.00 87.25 222 ARG A N 1
ATOM 1624 C CA . ARG A 1 222 ? 19.860 11.659 -6.959 1.00 87.25 222 ARG A CA 1
ATOM 1625 C C . ARG A 1 222 ? 19.351 10.445 -7.738 1.00 87.25 222 ARG A C 1
ATOM 1627 O O . ARG A 1 222 ? 19.969 9.393 -7.661 1.00 87.25 222 ARG A O 1
ATOM 1634 N N . PHE A 1 223 ? 18.242 10.602 -8.455 1.00 92.12 223 PHE A N 1
ATOM 1635 C CA . PHE A 1 223 ? 17.524 9.521 -9.130 1.00 92.12 223 PHE A CA 1
ATOM 1636 C C . PHE A 1 223 ? 17.432 9.770 -10.640 1.00 92.12 223 PHE A C 1
ATOM 1638 O O . PHE A 1 223 ? 16.415 9.478 -11.262 1.00 92.12 223 PHE A O 1
ATOM 1645 N N . ALA A 1 224 ? 18.462 10.387 -11.225 1.00 90.56 224 ALA A N 1
ATOM 1646 C CA . ALA A 1 224 ? 18.474 10.776 -12.637 1.00 90.56 224 ALA A CA 1
ATOM 1647 C C . ALA A 1 224 ? 18.428 9.576 -13.605 1.00 90.56 224 ALA A C 1
ATOM 1649 O O . ALA A 1 224 ? 18.018 9.733 -14.751 1.00 90.56 224 ALA A O 1
ATOM 1650 N N . ASP A 1 225 ? 18.828 8.394 -13.140 1.00 93.31 225 ASP A N 1
ATOM 1651 C CA . ASP A 1 225 ? 18.787 7.116 -13.854 1.00 93.31 225 ASP A CA 1
ATOM 1652 C C . ASP A 1 225 ? 17.413 6.423 -13.790 1.00 93.31 225 ASP A C 1
ATOM 1654 O O . ASP A 1 225 ? 17.179 5.444 -14.502 1.00 93.31 225 ASP A O 1
ATOM 1658 N N . LEU A 1 226 ? 16.484 6.921 -12.965 1.00 96.62 226 LEU A N 1
ATOM 1659 C CA . LEU A 1 226 ? 15.142 6.359 -12.834 1.00 96.62 226 LEU A CA 1
ATOM 1660 C C . LEU A 1 226 ? 14.141 7.052 -13.763 1.00 96.62 226 LEU A C 1
ATOM 1662 O O . LEU A 1 226 ? 14.125 8.274 -13.924 1.00 96.62 226 LEU A O 1
ATOM 1666 N N . TRP A 1 227 ? 13.201 6.257 -14.265 1.00 97.56 227 TRP A N 1
ATOM 1667 C CA . TRP A 1 227 ? 12.007 6.709 -14.967 1.00 97.56 227 TRP A CA 1
ATOM 1668 C C . TRP A 1 227 ? 10.761 6.369 -14.161 1.00 97.56 227 TRP A C 1
ATOM 1670 O O . TRP A 1 227 ? 10.485 5.206 -13.873 1.00 97.56 227 TRP A O 1
ATOM 1680 N N . ALA A 1 228 ? 10.006 7.395 -13.785 1.00 97.44 228 ALA A N 1
ATOM 1681 C CA . ALA A 1 228 ? 8.754 7.251 -13.062 1.00 97.44 228 ALA A CA 1
ATOM 1682 C C . ALA A 1 228 ? 7.658 6.711 -13.982 1.00 97.44 228 ALA A C 1
ATOM 1684 O O . ALA A 1 228 ? 7.531 7.161 -15.120 1.00 97.44 228 ALA A O 1
ATOM 1685 N N . PHE A 1 229 ? 6.832 5.808 -13.458 1.00 97.81 229 PHE A N 1
ATOM 1686 C CA . PHE A 1 229 ? 5.644 5.286 -14.140 1.00 97.81 229 PHE A CA 1
ATOM 1687 C C . PHE A 1 229 ? 4.395 5.282 -13.246 1.00 97.81 229 PHE A C 1
ATOM 1689 O O . PHE A 1 229 ? 3.328 4.876 -13.691 1.00 97.81 229 PHE A O 1
ATOM 1696 N N . GLY A 1 230 ? 4.483 5.715 -11.986 1.00 97.19 230 GLY A N 1
ATOM 1697 C CA . GLY A 1 230 ? 3.336 5.727 -11.080 1.00 97.19 230 GLY A CA 1
ATOM 1698 C C . GLY A 1 230 ? 3.692 6.179 -9.673 1.00 97.19 230 GLY A C 1
ATOM 1699 O O . GLY A 1 230 ? 4.731 6.799 -9.454 1.00 97.19 230 GLY A O 1
ATOM 1700 N N . GLY A 1 231 ? 2.829 5.865 -8.718 1.00 96.38 231 GLY A N 1
ATOM 1701 C CA . GLY A 1 231 ? 3.049 6.138 -7.301 1.00 96.38 231 GLY A CA 1
ATOM 1702 C C . GLY A 1 231 ? 2.155 5.279 -6.419 1.00 96.38 231 GLY A C 1
ATOM 1703 O O . GLY A 1 231 ? 1.216 4.654 -6.905 1.00 96.38 231 GLY A O 1
ATOM 1704 N N . ASP A 1 232 ? 2.451 5.242 -5.126 1.00 95.44 232 ASP A N 1
ATOM 1705 C CA . ASP A 1 232 ? 1.698 4.471 -4.126 1.00 95.44 232 ASP A CA 1
ATOM 1706 C C . ASP A 1 232 ? 0.918 5.370 -3.150 1.00 95.44 232 ASP A C 1
ATOM 1708 O O . ASP A 1 232 ? 0.515 4.946 -2.069 1.00 95.44 232 ASP A O 1
ATOM 1712 N N . GLY A 1 233 ? 0.706 6.629 -3.544 1.00 89.19 233 GLY A N 1
ATOM 1713 C CA . GLY A 1 233 ? 0.011 7.661 -2.775 1.00 89.19 233 GLY A CA 1
ATOM 1714 C C . GLY A 1 233 ? 0.947 8.729 -2.212 1.00 89.19 233 GLY A C 1
ATOM 1715 O O . GLY A 1 233 ? 0.562 9.897 -2.176 1.00 89.19 233 GLY A O 1
ATOM 1716 N N . MET A 1 234 ? 2.179 8.356 -1.851 1.00 91.25 234 MET A N 1
ATOM 1717 C CA . MET A 1 234 ? 3.199 9.292 -1.364 1.00 91.25 234 MET A CA 1
ATOM 1718 C C . MET A 1 234 ? 4.503 9.150 -2.155 1.00 91.25 234 MET A C 1
ATOM 1720 O O . MET A 1 234 ? 4.985 10.135 -2.718 1.00 91.25 234 MET A O 1
ATOM 1724 N N . CYS A 1 235 ? 5.044 7.934 -2.266 1.00 94.50 235 CYS A N 1
ATOM 1725 C CA . CYS A 1 235 ? 6.246 7.692 -3.050 1.00 94.50 235 CYS A CA 1
ATOM 1726 C C . CYS A 1 235 ? 5.935 7.710 -4.551 1.00 94.50 235 CYS A C 1
ATOM 1728 O O . CYS A 1 235 ? 4.877 7.264 -5.011 1.00 94.50 235 CYS A O 1
ATOM 1730 N N . VAL A 1 236 ? 6.913 8.157 -5.337 1.00 96.31 236 VAL A N 1
ATOM 1731 C CA . VAL A 1 236 ? 6.898 8.007 -6.795 1.00 96.31 236 VAL A CA 1
ATOM 1732 C C . VAL A 1 236 ? 7.555 6.679 -7.149 1.00 96.31 236 VAL A C 1
ATOM 1734 O O . VAL A 1 236 ? 8.700 6.425 -6.778 1.00 96.31 236 VAL A O 1
ATOM 1737 N N . LEU A 1 237 ? 6.838 5.822 -7.873 1.00 98.00 237 LEU A N 1
ATOM 1738 C CA . LEU A 1 237 ? 7.356 4.545 -8.349 1.00 98.00 237 LEU A CA 1
ATOM 1739 C C . LEU A 1 237 ? 7.968 4.702 -9.738 1.00 98.00 237 LEU A C 1
ATOM 1741 O O . LEU A 1 237 ? 7.397 5.341 -10.630 1.00 98.00 237 LEU A O 1
ATOM 1745 N N . GLY A 1 238 ? 9.125 4.078 -9.925 1.00 98.06 238 GLY A N 1
ATOM 1746 C CA . GLY A 1 238 ? 9.839 4.089 -11.189 1.00 98.06 238 GLY A CA 1
ATOM 1747 C C . GLY A 1 238 ? 10.775 2.907 -11.370 1.00 98.06 238 GLY A C 1
ATOM 1748 O O . GLY A 1 238 ? 10.962 2.092 -10.468 1.00 98.06 238 GLY A O 1
ATOM 1749 N N . VAL A 1 239 ? 11.356 2.835 -12.562 1.00 98.44 239 VAL A N 1
ATOM 1750 C CA . VAL A 1 239 ? 12.282 1.794 -13.006 1.00 98.44 239 VAL A CA 1
ATOM 1751 C C . VAL A 1 239 ? 13.642 2.407 -13.330 1.00 98.44 239 VAL A C 1
ATOM 1753 O O . VAL A 1 239 ? 13.698 3.491 -13.909 1.00 98.44 239 VAL A O 1
ATOM 1756 N N . GLY A 1 240 ? 14.734 1.738 -12.960 1.00 97.44 240 GLY A N 1
ATOM 1757 C CA . GLY A 1 240 ? 16.072 2.125 -13.411 1.00 97.44 240 GLY A CA 1
ATOM 1758 C C . GLY A 1 240 ? 16.244 1.854 -14.907 1.00 97.44 240 GLY A C 1
ATOM 1759 O O . GLY A 1 240 ? 15.927 0.760 -15.374 1.00 97.44 240 GLY A O 1
ATOM 1760 N N . ALA A 1 241 ? 16.737 2.837 -15.663 1.00 93.88 241 ALA A N 1
ATOM 1761 C CA . ALA A 1 241 ? 16.902 2.712 -17.114 1.00 93.88 241 ALA A CA 1
ATOM 1762 C C . ALA A 1 241 ? 17.854 1.566 -17.501 1.00 93.88 241 ALA A C 1
ATOM 1764 O O . ALA A 1 241 ? 17.564 0.821 -18.441 1.00 93.88 241 ALA A O 1
ATOM 1765 N N . ASP A 1 242 ? 18.933 1.396 -16.730 1.00 88.62 242 ASP A N 1
ATOM 1766 C CA . ASP A 1 242 ? 19.991 0.418 -16.998 1.00 88.62 242 ASP A CA 1
ATOM 1767 C C . ASP A 1 242 ? 19.745 -0.936 -16.319 1.00 88.62 242 ASP A C 1
ATOM 1769 O O . ASP A 1 242 ? 19.927 -1.988 -16.935 1.00 88.62 242 ASP A O 1
ATOM 1773 N N . ASP A 1 243 ? 19.346 -0.927 -15.042 1.00 94.81 243 ASP A N 1
ATOM 1774 C CA . ASP A 1 243 ? 19.236 -2.145 -14.229 1.00 94.81 243 ASP A CA 1
ATOM 1775 C C . ASP A 1 243 ? 17.834 -2.764 -14.203 1.00 94.81 243 ASP A C 1
ATOM 1777 O O . ASP A 1 243 ? 17.680 -3.880 -13.710 1.00 94.81 243 ASP A O 1
ATOM 1781 N N . GLY A 1 244 ? 16.825 -2.053 -14.716 1.00 97.06 244 GLY A N 1
ATOM 1782 C CA . GLY A 1 244 ? 15.439 -2.509 -14.773 1.00 97.06 244 GLY A CA 1
ATOM 1783 C C . GLY A 1 244 ? 14.741 -2.635 -13.418 1.00 97.06 244 GLY A C 1
ATOM 1784 O O . GLY A 1 244 ? 13.573 -3.019 -13.383 1.00 97.06 244 GLY A O 1
ATOM 1785 N N . ARG A 1 245 ? 15.394 -2.284 -12.303 1.00 98.44 245 ARG A N 1
ATOM 1786 C CA . ARG A 1 245 ? 14.836 -2.489 -10.961 1.00 98.44 245 ARG A CA 1
ATOM 1787 C C . ARG A 1 245 ? 13.786 -1.443 -10.634 1.00 98.44 245 ARG A C 1
ATOM 1789 O O . ARG A 1 245 ? 13.983 -0.246 -10.866 1.00 98.44 245 ARG A O 1
ATOM 1796 N N . VAL A 1 246 ? 12.700 -1.896 -10.020 1.00 98.81 246 VAL A N 1
ATOM 1797 C CA . VAL A 1 246 ? 11.593 -1.049 -9.580 1.00 98.81 246 VAL A CA 1
ATOM 1798 C C . VAL A 1 246 ? 11.854 -0.535 -8.170 1.00 98.81 246 VAL A C 1
ATOM 1800 O O . VAL A 1 246 ? 12.187 -1.299 -7.259 1.00 98.81 246 VAL A O 1
ATOM 1803 N N . ARG A 1 247 ? 11.686 0.774 -7.988 1.00 98.56 247 ARG A N 1
ATOM 1804 C CA . ARG A 1 247 ? 11.935 1.489 -6.733 1.00 98.56 247 ARG A CA 1
ATOM 1805 C C . ARG A 1 247 ? 10.799 2.462 -6.436 1.00 98.56 247 ARG A C 1
ATOM 1807 O O . ARG A 1 247 ? 10.235 3.053 -7.356 1.00 98.56 247 ARG A O 1
ATOM 1814 N N . ALA A 1 248 ? 10.502 2.647 -5.155 1.00 97.94 248 ALA A N 1
ATOM 1815 C CA . ALA A 1 248 ? 9.587 3.669 -4.656 1.00 97.94 248 ALA A CA 1
ATOM 1816 C C . ALA A 1 248 ? 10.415 4.777 -3.996 1.00 97.94 248 ALA A C 1
ATOM 1818 O O . ALA A 1 248 ? 11.096 4.526 -3.003 1.00 97.94 248 ALA A O 1
ATOM 1819 N N . VAL A 1 249 ? 10.398 5.977 -4.574 1.00 96.12 249 VAL A N 1
ATOM 1820 C CA . VAL A 1 249 ? 11.197 7.123 -4.127 1.00 96.12 249 VAL A CA 1
ATOM 1821 C C . VAL A 1 249 ? 10.348 8.037 -3.256 1.00 96.12 249 VAL A C 1
ATOM 1823 O O . VAL A 1 249 ? 9.305 8.519 -3.700 1.00 96.12 249 VAL A O 1
ATOM 1826 N N . ASP A 1 250 ? 10.804 8.288 -2.032 1.00 92.25 250 ASP A N 1
ATOM 1827 C CA . ASP A 1 250 ? 10.232 9.294 -1.143 1.00 92.25 250 ASP A CA 1
ATOM 1828 C C . ASP A 1 250 ? 10.670 10.699 -1.608 1.00 92.25 250 ASP A C 1
ATOM 1830 O O . ASP A 1 250 ? 11.868 11.013 -1.581 1.00 92.25 250 ASP A O 1
ATOM 1834 N N . PRO A 1 251 ? 9.739 11.558 -2.058 1.00 88.50 251 PRO A N 1
ATOM 1835 C CA . PRO A 1 251 ? 10.072 12.896 -2.533 1.00 88.50 251 PRO A CA 1
ATOM 1836 C C . PRO A 1 251 ? 10.575 13.846 -1.439 1.00 88.50 251 PRO A C 1
ATOM 1838 O O . PRO A 1 251 ? 11.246 14.826 -1.762 1.00 88.50 251 PRO A O 1
ATOM 1841 N N . TYR A 1 252 ? 10.262 13.597 -0.170 1.00 84.69 252 TYR A N 1
ATOM 1842 C CA . TYR A 1 252 ? 10.616 14.478 0.941 1.00 84.69 252 TYR A CA 1
ATOM 1843 C C . TYR A 1 252 ? 11.940 14.065 1.574 1.00 84.69 252 TYR A C 1
ATOM 1845 O O . TYR A 1 252 ? 12.827 14.898 1.749 1.00 84.69 252 TYR A O 1
ATOM 1853 N N . GLU A 1 253 ? 12.099 12.776 1.864 1.00 86.44 253 GLU A N 1
ATOM 1854 C CA . GLU A 1 253 ? 13.312 12.244 2.494 1.00 86.44 253 GLU A CA 1
ATOM 1855 C C . GLU A 1 253 ? 14.424 11.963 1.472 1.00 86.44 253 GLU A C 1
ATOM 1857 O O . GLU A 1 253 ? 15.601 11.862 1.825 1.00 86.44 253 GLU A O 1
ATOM 1862 N N . GLY A 1 254 ? 14.079 11.859 0.182 1.00 87.06 254 GLY A N 1
ATOM 1863 C CA . GLY A 1 254 ? 15.038 11.537 -0.874 1.00 87.06 254 GLY A CA 1
ATOM 1864 C C . GLY A 1 254 ? 15.660 10.154 -0.701 1.00 87.06 254 GLY A C 1
ATOM 1865 O O . GLY A 1 254 ? 16.817 9.952 -1.082 1.00 87.06 254 GLY A O 1
ATOM 1866 N N . THR A 1 255 ? 14.911 9.238 -0.089 1.00 91.50 255 THR A N 1
ATOM 1867 C CA . THR A 1 255 ? 15.232 7.821 0.077 1.00 91.50 255 THR A CA 1
ATOM 1868 C C . THR A 1 255 ? 14.493 7.007 -0.984 1.00 91.50 255 THR A C 1
ATOM 1870 O O . THR A 1 255 ? 13.511 7.462 -1.572 1.00 91.50 255 THR A O 1
ATOM 1873 N N . ALA A 1 256 ? 14.981 5.803 -1.274 1.00 95.06 256 ALA A N 1
ATOM 1874 C CA . ALA A 1 256 ? 14.328 4.895 -2.207 1.00 95.06 256 ALA A CA 1
ATOM 1875 C C . ALA A 1 256 ? 14.225 3.505 -1.592 1.00 95.06 256 ALA A C 1
ATOM 1877 O O . ALA A 1 256 ? 15.224 2.954 -1.134 1.00 95.06 256 ALA A O 1
ATOM 1878 N N . ARG A 1 257 ? 13.024 2.930 -1.628 1.00 96.50 257 ARG A N 1
ATOM 1879 C CA . ARG A 1 257 ? 12.776 1.541 -1.241 1.00 96.50 257 ARG A CA 1
ATOM 1880 C C . ARG A 1 257 ? 12.850 0.649 -2.465 1.00 96.50 257 ARG A C 1
ATOM 1882 O O . ARG A 1 257 ? 12.304 0.986 -3.520 1.00 96.50 257 ARG A O 1
ATOM 1889 N N . PHE A 1 258 ? 13.486 -0.506 -2.317 1.00 98.62 258 PHE A N 1
ATOM 1890 C CA . PHE A 1 258 ? 13.399 -1.556 -3.321 1.00 98.62 258 PHE A CA 1
ATOM 1891 C C . PHE A 1 258 ? 11.966 -2.100 -3.380 1.00 98.62 258 PHE A C 1
ATOM 1893 O O . PHE A 1 258 ? 11.334 -2.341 -2.347 1.00 98.62 258 PHE A O 1
ATOM 1900 N N . VAL A 1 259 ? 11.456 -2.272 -4.600 1.00 98.81 259 VAL A N 1
ATOM 1901 C CA . VAL A 1 259 ? 10.135 -2.850 -4.858 1.00 98.81 259 VAL A CA 1
ATOM 1902 C C . VAL A 1 259 ? 10.317 -4.210 -5.514 1.00 98.81 259 VAL A C 1
ATOM 1904 O O . VAL A 1 259 ? 9.954 -5.215 -4.919 1.00 98.81 259 VAL A O 1
ATOM 1907 N N . ASN A 1 260 ? 10.924 -4.268 -6.700 1.00 98.81 260 ASN A N 1
ATOM 1908 C CA . ASN A 1 260 ? 11.181 -5.526 -7.399 1.00 98.81 260 ASN A CA 1
ATOM 1909 C C . ASN A 1 260 ? 12.425 -5.459 -8.284 1.00 98.81 260 ASN A C 1
ATOM 1911 O O . ASN A 1 260 ? 12.867 -4.382 -8.684 1.00 98.81 260 ASN A O 1
ATOM 1915 N N . GLY A 1 261 ? 12.952 -6.632 -8.628 1.00 98.38 261 GLY A N 1
ATOM 1916 C CA . GLY A 1 261 ? 14.097 -6.801 -9.515 1.00 98.38 261 GLY A CA 1
ATOM 1917 C C . GLY A 1 261 ? 13.828 -6.349 -10.949 1.00 98.38 261 GLY A C 1
ATOM 1918 O O . GLY A 1 261 ? 14.753 -5.879 -11.600 1.00 98.38 261 GLY A O 1
ATOM 1919 N N . ASP A 1 262 ? 12.577 -6.438 -11.405 1.00 98.25 262 ASP A N 1
ATOM 1920 C CA . ASP A 1 262 ? 12.144 -5.981 -12.725 1.00 98.25 262 ASP A CA 1
ATOM 1921 C C . ASP A 1 262 ? 10.639 -5.627 -12.773 1.00 98.25 262 ASP A C 1
ATOM 1923 O O . ASP A 1 262 ? 9.879 -5.840 -11.816 1.00 98.25 262 ASP A O 1
ATOM 1927 N N . VAL A 1 263 ? 10.205 -5.049 -13.899 1.00 98.44 263 VAL A N 1
ATOM 1928 C CA . VAL A 1 263 ? 8.812 -4.629 -14.141 1.00 98.44 263 VAL A CA 1
ATOM 1929 C C . VAL A 1 263 ? 7.860 -5.826 -14.234 1.00 98.44 263 VAL A C 1
ATOM 1931 O O . VAL A 1 263 ? 6.731 -5.743 -13.741 1.00 98.44 263 VAL A O 1
ATOM 1934 N N . ALA A 1 264 ? 8.291 -6.948 -14.816 1.00 98.50 264 ALA A N 1
ATOM 1935 C CA . ALA A 1 264 ? 7.470 -8.151 -14.924 1.00 98.50 264 ALA A CA 1
ATOM 1936 C C . ALA A 1 264 ? 7.145 -8.753 -13.546 1.00 98.50 264 ALA A C 1
ATOM 1938 O O . ALA A 1 264 ? 5.990 -9.098 -13.267 1.00 98.50 264 ALA A O 1
ATOM 1939 N N . ALA A 1 265 ? 8.140 -8.840 -12.664 1.00 98.69 265 ALA A N 1
ATOM 1940 C CA . ALA A 1 265 ? 8.020 -9.274 -11.281 1.00 98.69 265 ALA A CA 1
ATOM 1941 C C . ALA A 1 265 ? 7.100 -8.339 -10.492 1.00 98.69 265 ALA A C 1
ATOM 1943 O O . ALA A 1 265 ? 6.207 -8.822 -9.790 1.00 98.69 265 ALA A O 1
ATOM 1944 N N . PHE A 1 266 ? 7.239 -7.021 -10.668 1.00 98.81 266 PHE A N 1
ATOM 1945 C CA . PHE A 1 266 ? 6.335 -6.040 -10.069 1.00 98.81 266 PHE A CA 1
ATOM 1946 C C . PHE A 1 266 ? 4.883 -6.249 -10.508 1.00 98.81 266 PHE A C 1
ATOM 1948 O O . PHE A 1 266 ? 4.007 -6.484 -9.672 1.00 98.81 266 PHE A O 1
ATOM 1955 N N . ALA A 1 267 ? 4.617 -6.267 -11.815 1.00 98.69 267 ALA A N 1
ATOM 1956 C CA . ALA A 1 267 ? 3.271 -6.443 -12.356 1.00 98.69 267 ALA A CA 1
ATOM 1957 C C . ALA A 1 267 ? 2.633 -7.776 -11.919 1.00 98.69 267 ALA A C 1
ATOM 1959 O O . ALA A 1 267 ? 1.453 -7.837 -11.556 1.00 98.69 267 ALA A O 1
ATOM 1960 N N . ARG A 1 268 ? 3.420 -8.859 -11.900 1.00 98.69 268 ARG A N 1
ATOM 1961 C CA . ARG A 1 268 ? 2.971 -10.179 -11.440 1.00 98.69 268 ARG A CA 1
ATOM 1962 C C . ARG A 1 268 ? 2.655 -10.186 -9.943 1.00 98.69 268 ARG A C 1
ATOM 1964 O O . ARG A 1 268 ? 1.648 -10.775 -9.546 1.00 98.69 268 ARG A O 1
ATOM 1971 N N . SER A 1 269 ? 3.472 -9.520 -9.131 1.00 98.81 269 SER A N 1
ATOM 1972 C CA . SER A 1 269 ? 3.279 -9.397 -7.681 1.00 98.81 269 SER A CA 1
ATOM 1973 C C . SER A 1 269 ? 2.029 -8.576 -7.345 1.00 98.81 269 SER A C 1
ATOM 1975 O O . SER A 1 269 ? 1.233 -8.969 -6.494 1.00 98.81 269 SER A O 1
ATOM 1977 N N . LEU A 1 270 ? 1.767 -7.506 -8.098 1.00 98.69 270 LEU A N 1
ATOM 1978 C CA . LEU A 1 270 ? 0.533 -6.720 -8.021 1.00 98.69 270 LEU A CA 1
ATOM 1979 C C . LEU A 1 270 ? -0.728 -7.548 -8.347 1.00 98.69 270 LEU A C 1
ATOM 1981 O O . LEU A 1 270 ? -1.745 -7.471 -7.646 1.00 98.69 270 LEU A O 1
ATOM 1985 N N . ALA A 1 271 ? -0.666 -8.380 -9.390 1.00 98.62 271 ALA A N 1
ATOM 1986 C CA . ALA A 1 271 ? -1.753 -9.288 -9.758 1.00 98.62 271 ALA A CA 1
ATOM 1987 C C . ALA A 1 271 ? -2.013 -10.346 -8.669 1.00 98.62 271 ALA A C 1
ATOM 1989 O O . ALA A 1 271 ? -3.164 -10.651 -8.332 1.00 98.62 271 ALA A O 1
ATOM 1990 N N . LEU A 1 272 ? -0.932 -10.885 -8.100 1.00 98.62 272 LEU A N 1
ATOM 1991 C CA . LEU A 1 272 ? -0.962 -11.832 -6.991 1.00 98.62 272 LEU A CA 1
ATOM 1992 C C . LEU A 1 272 ? -1.596 -11.205 -5.738 1.00 98.62 272 LEU A C 1
ATOM 1994 O O . LEU A 1 272 ? -2.516 -11.799 -5.167 1.00 98.62 272 LEU A O 1
ATOM 1998 N N . LEU A 1 273 ? -1.174 -9.996 -5.357 1.00 98.50 273 LEU A N 1
ATOM 1999 C CA . LEU A 1 273 ? -1.740 -9.259 -4.229 1.00 98.50 273 LEU A CA 1
ATOM 2000 C C . LEU A 1 273 ? -3.236 -9.008 -4.416 1.00 98.50 273 LEU A C 1
ATOM 2002 O O . LEU A 1 273 ? -4.014 -9.259 -3.501 1.00 98.50 273 LEU A O 1
ATOM 2006 N N . THR A 1 274 ? -3.652 -8.574 -5.606 1.00 98.19 274 THR A N 1
ATOM 2007 C CA . THR A 1 274 ? -5.063 -8.278 -5.904 1.00 98.19 274 THR A CA 1
ATOM 2008 C C . THR A 1 274 ? -5.949 -9.506 -5.690 1.00 98.19 274 THR A C 1
ATOM 2010 O O . THR A 1 274 ? -6.951 -9.439 -4.976 1.00 98.19 274 THR A O 1
ATOM 2013 N N . ARG A 1 275 ? -5.543 -10.670 -6.215 1.00 98.19 275 ARG A N 1
ATOM 2014 C CA . ARG A 1 275 ? -6.240 -11.944 -5.959 1.00 98.19 275 ARG A CA 1
ATOM 2015 C C . ARG A 1 275 ? -6.161 -12.380 -4.496 1.00 98.19 275 ARG A C 1
ATOM 2017 O O . ARG A 1 275 ? -7.079 -13.023 -3.992 1.00 98.19 275 ARG A O 1
ATOM 2024 N N . GLY A 1 276 ? -5.049 -12.100 -3.818 1.00 98.06 276 GLY A N 1
ATOM 2025 C CA . GLY A 1 276 ? -4.901 -12.300 -2.377 1.00 98.06 276 GLY A CA 1
ATOM 2026 C C . GLY A 1 276 ? -5.966 -11.529 -1.604 1.00 98.06 276 GLY A C 1
ATOM 2027 O O . GLY A 1 276 ? -6.762 -12.143 -0.901 1.00 98.06 276 GLY A O 1
ATOM 2028 N N . ARG A 1 277 ? -6.049 -10.211 -1.807 1.00 96.88 277 ARG A N 1
ATOM 2029 C CA . ARG A 1 277 ? -7.001 -9.322 -1.123 1.00 96.88 277 ARG A CA 1
ATOM 2030 C C . ARG A 1 277 ? -8.454 -9.699 -1.391 1.00 96.88 277 ARG A C 1
ATOM 2032 O O . ARG A 1 277 ? -9.239 -9.729 -0.453 1.00 96.88 277 ARG A O 1
ATOM 2039 N N . GLN A 1 278 ? -8.799 -10.103 -2.616 1.00 96.56 278 GLN A N 1
ATOM 2040 C CA . GLN A 1 278 ? -10.136 -10.631 -2.931 1.00 96.56 278 GLN A CA 1
ATOM 2041 C C . GLN A 1 278 ? -10.489 -11.872 -2.096 1.00 96.56 278 GLN A C 1
ATOM 2043 O O . GLN A 1 278 ? -11.587 -11.962 -1.552 1.00 96.56 278 GLN A O 1
ATOM 2048 N N . ARG A 1 279 ? -9.552 -12.821 -1.954 1.00 97.69 279 ARG A N 1
ATOM 2049 C CA . ARG A 1 279 ? -9.748 -14.021 -1.122 1.00 97.69 279 ARG A CA 1
ATOM 2050 C C . ARG A 1 279 ? -9.836 -13.677 0.363 1.00 97.69 279 ARG A C 1
ATOM 2052 O O . ARG A 1 279 ? -10.678 -14.238 1.054 1.00 97.69 279 ARG A O 1
ATOM 2059 N N . MET A 1 280 ? -9.009 -12.745 0.838 1.00 97.56 280 MET A N 1
ATOM 2060 C CA . MET A 1 280 ? -9.041 -12.289 2.231 1.00 97.56 280 MET A CA 1
ATOM 2061 C C . MET A 1 280 ? -10.378 -11.619 2.566 1.00 97.56 280 MET A C 1
ATOM 2063 O O . MET A 1 280 ? -11.019 -11.991 3.546 1.00 97.56 280 MET A O 1
ATOM 2067 N N . ALA A 1 281 ? -10.845 -10.710 1.706 1.00 95.62 281 ALA A N 1
ATOM 2068 C CA . ALA A 1 281 ? -12.118 -10.011 1.867 1.00 95.62 281 ALA A CA 1
ATOM 2069 C C . ALA A 1 281 ? -13.339 -10.946 1.822 1.00 95.62 281 ALA A C 1
ATOM 2071 O O . ALA A 1 281 ? -14.352 -10.657 2.463 1.00 95.62 281 ALA A O 1
ATOM 2072 N N . ALA A 1 282 ? -13.249 -12.055 1.076 1.00 96.62 282 ALA A N 1
ATOM 2073 C CA . ALA A 1 282 ? -14.280 -13.090 1.032 1.00 96.62 282 ALA A CA 1
ATOM 2074 C C . ALA A 1 282 ? -14.271 -13.998 2.276 1.00 96.62 282 ALA A C 1
ATOM 2076 O O . ALA A 1 282 ? -15.330 -14.458 2.690 1.00 96.62 282 ALA A O 1
ATOM 2077 N N . ALA A 1 283 ? -13.098 -14.260 2.863 1.00 95.19 283 ALA A N 1
ATOM 2078 C CA . ALA A 1 283 ? -12.963 -15.128 4.030 1.00 95.19 283 ALA A CA 1
ATOM 2079 C C . ALA A 1 283 ? -13.324 -14.417 5.343 1.00 95.19 283 ALA A C 1
ATOM 2081 O O . ALA A 1 283 ? -14.104 -14.958 6.120 1.00 95.19 283 ALA A O 1
ATOM 2082 N N . ARG A 1 284 ? -12.738 -13.235 5.601 1.00 90.81 284 ARG A N 1
ATOM 2083 C CA . ARG A 1 284 ? -12.851 -12.428 6.844 1.00 90.81 284 ARG A CA 1
ATOM 2084 C C . ARG A 1 284 ? -12.528 -13.135 8.169 1.00 90.81 284 ARG A C 1
ATOM 2086 O O . ARG A 1 284 ? -1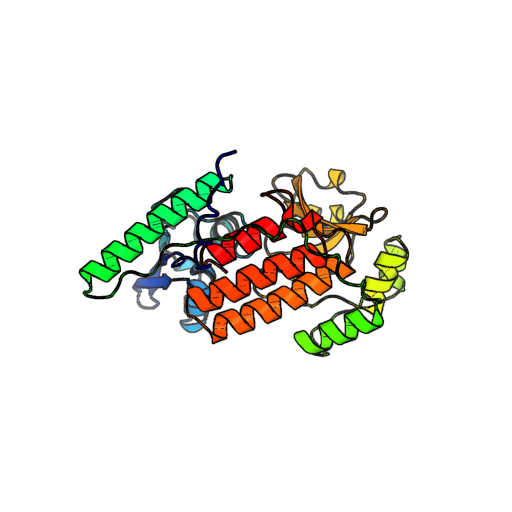2.551 -12.505 9.220 1.00 90.81 284 ARG A O 1
ATOM 2093 N N . ASP A 1 285 ? -12.201 -14.419 8.128 1.00 95.88 285 ASP A N 1
ATOM 2094 C CA . ASP A 1 285 ? -11.740 -15.203 9.265 1.00 95.88 285 ASP A CA 1
ATOM 2095 C C . ASP A 1 285 ? -10.216 -15.033 9.466 1.00 95.88 285 ASP A C 1
ATOM 2097 O O . ASP A 1 285 ? -9.465 -15.220 8.503 1.00 95.88 285 ASP A O 1
ATOM 2101 N N . PRO A 1 286 ? -9.730 -14.719 10.685 1.00 96.44 286 PRO A N 1
ATOM 2102 C CA . PRO A 1 286 ? -8.308 -14.478 10.953 1.00 96.44 286 PRO A CA 1
ATOM 2103 C C . PRO A 1 286 ? -7.360 -15.607 10.516 1.00 96.44 286 PRO A C 1
ATOM 2105 O O . PRO A 1 286 ? -6.260 -15.328 10.031 1.00 96.44 286 PRO A O 1
ATOM 2108 N N . TYR A 1 287 ? -7.776 -16.870 10.654 1.00 97.19 287 TYR A N 1
ATOM 2109 C CA . TYR A 1 287 ? -6.955 -18.046 10.345 1.00 97.19 287 TYR A CA 1
ATOM 2110 C C . TYR A 1 287 ? -6.936 -18.337 8.842 1.00 97.19 287 TYR A C 1
ATOM 2112 O O . TYR A 1 287 ? -5.887 -18.621 8.256 1.00 97.19 287 TYR A O 1
ATOM 2120 N N . LEU A 1 288 ?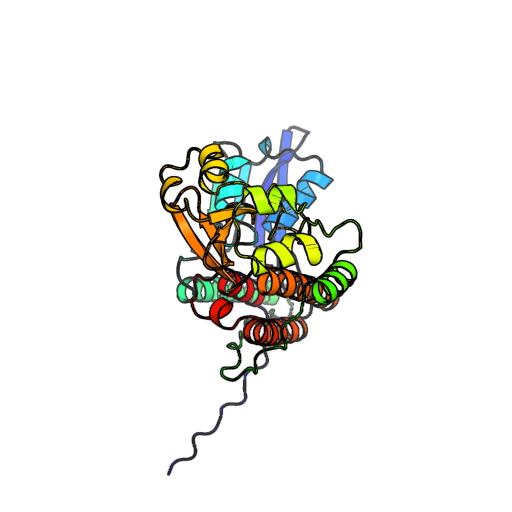 -8.091 -18.242 8.176 1.00 97.38 288 LEU A N 1
ATOM 2121 C CA . LEU A 1 288 ? -8.174 -18.377 6.721 1.00 97.38 288 LEU A CA 1
ATOM 2122 C C . LEU A 1 288 ? -7.418 -17.249 6.017 1.00 97.38 288 LEU A C 1
ATOM 2124 O O . LEU A 1 288 ? -6.685 -17.508 5.061 1.00 97.38 288 LEU A O 1
ATOM 2128 N N . VAL A 1 289 ? -7.549 -16.013 6.503 1.00 98.06 289 VAL A N 1
ATOM 2129 C CA . VAL A 1 289 ? -6.776 -14.871 6.002 1.00 98.06 289 VAL A CA 1
ATOM 2130 C C . VAL A 1 289 ? -5.283 -15.099 6.260 1.00 98.06 289 VAL A C 1
ATOM 2132 O O . VAL A 1 289 ? -4.496 -14.928 5.331 1.00 98.06 289 VAL A O 1
ATOM 2135 N N . GLY A 1 290 ? -4.886 -15.593 7.439 1.00 97.75 290 GLY A N 1
ATOM 2136 C CA . GLY A 1 290 ? -3.496 -15.964 7.738 1.00 97.75 290 GLY A CA 1
ATOM 2137 C C . GLY A 1 290 ? -2.907 -16.961 6.736 1.00 97.75 290 GLY A C 1
ATOM 2138 O O . GLY A 1 290 ? -1.807 -16.755 6.223 1.00 97.75 290 GLY A O 1
ATOM 2139 N N . LYS A 1 291 ? -3.670 -17.989 6.348 1.00 97.38 291 LYS A N 1
ATOM 2140 C CA . LYS A 1 291 ? -3.270 -18.938 5.289 1.00 97.38 291 LYS A CA 1
ATOM 2141 C C . LYS A 1 291 ? -3.099 -18.257 3.926 1.00 97.38 291 LYS A C 1
ATOM 2143 O O . LYS A 1 291 ? -2.183 -18.603 3.179 1.00 97.38 291 LYS A O 1
ATOM 2148 N N . VAL A 1 292 ? -3.943 -17.275 3.597 1.00 98.00 292 VAL A N 1
ATOM 2149 C CA . VAL A 1 292 ? -3.804 -16.493 2.357 1.00 98.00 292 VAL A CA 1
ATOM 2150 C C . VAL A 1 292 ? -2.549 -15.618 2.387 1.00 98.00 292 VAL A C 1
ATOM 2152 O O . VAL A 1 292 ? -1.834 -15.598 1.386 1.00 98.00 292 VAL A O 1
ATOM 2155 N N . VAL A 1 293 ? -2.251 -14.940 3.502 1.00 97.94 293 VAL A N 1
ATOM 2156 C CA . VAL A 1 293 ? -1.039 -14.110 3.642 1.00 97.94 293 VAL A CA 1
ATOM 2157 C C . VAL A 1 293 ? 0.221 -14.977 3.587 1.00 97.94 293 VAL A C 1
ATOM 2159 O O . VAL A 1 293 ? 1.138 -14.660 2.835 1.00 97.94 293 VAL A O 1
ATOM 2162 N N . ALA A 1 294 ? 0.251 -16.123 4.272 1.00 97.19 294 ALA A N 1
ATOM 2163 C CA . ALA A 1 294 ? 1.375 -17.061 4.198 1.00 97.19 294 ALA A CA 1
ATOM 2164 C C . ALA A 1 294 ? 1.651 -17.525 2.754 1.00 97.19 294 ALA A C 1
ATOM 2166 O O . ALA A 1 294 ? 2.783 -17.439 2.276 1.00 97.19 294 ALA A O 1
ATOM 2167 N N . GLY A 1 295 ? 0.607 -17.933 2.023 1.00 97.25 295 GLY A N 1
ATOM 2168 C CA . GLY A 1 295 ? 0.733 -18.330 0.618 1.00 97.25 295 GLY A CA 1
ATOM 2169 C C . GLY A 1 295 ? 1.059 -17.168 -0.331 1.00 97.25 295 GLY A C 1
ATOM 2170 O O . GLY A 1 295 ? 1.637 -17.393 -1.395 1.00 97.25 295 GLY A O 1
ATOM 2171 N N . LEU A 1 296 ? 0.696 -15.930 0.026 1.00 97.62 296 LEU A N 1
ATOM 2172 C CA . LEU A 1 296 ? 1.113 -14.721 -0.687 1.00 97.62 296 LEU A CA 1
ATOM 2173 C C . LEU A 1 296 ? 2.627 -14.522 -0.551 1.00 97.62 296 LEU A C 1
ATOM 2175 O O . LEU A 1 296 ? 3.291 -14.340 -1.566 1.00 97.62 296 LEU A O 1
ATOM 2179 N N . GLN A 1 297 ? 3.170 -14.602 0.669 1.00 96.50 297 GLN A N 1
ATOM 2180 C CA . GLN A 1 297 ? 4.611 -14.472 0.926 1.00 96.50 297 GLN A CA 1
ATOM 2181 C C . GLN A 1 297 ? 5.427 -15.506 0.157 1.00 96.50 297 GLN A C 1
ATOM 2183 O O . GLN A 1 297 ? 6.425 -15.159 -0.466 1.00 96.50 297 GLN A O 1
ATOM 2188 N N . GLU A 1 298 ? 4.994 -16.769 0.183 1.00 97.31 298 GLU A N 1
ATOM 2189 C CA . GLU A 1 298 ? 5.659 -17.845 -0.551 1.00 97.31 298 GLU A CA 1
ATOM 2190 C C . GLU A 1 298 ? 5.705 -17.532 -2.051 1.00 97.31 298 GLU A C 1
ATOM 2192 O O . GLU A 1 298 ? 6.765 -17.561 -2.669 1.00 97.31 298 GLU A O 1
ATOM 2197 N N . GLN A 1 299 ? 4.572 -17.152 -2.644 1.00 97.88 299 GLN A N 1
ATOM 2198 C CA . GLN A 1 299 ? 4.525 -16.838 -4.071 1.00 97.88 299 GLN A CA 1
ATOM 2199 C C . GLN A 1 299 ? 5.309 -15.570 -4.428 1.00 97.88 299 GLN A C 1
ATOM 2201 O O . GLN A 1 299 ? 5.946 -15.551 -5.478 1.00 97.88 299 GLN A O 1
ATOM 2206 N N . LEU A 1 300 ? 5.303 -14.541 -3.575 1.00 98.06 300 LEU A N 1
ATOM 2207 C CA . LEU A 1 300 ? 6.140 -13.351 -3.746 1.00 98.06 300 LEU A CA 1
ATOM 2208 C C . LEU A 1 300 ? 7.626 -13.725 -3.724 1.00 98.06 300 LEU A C 1
ATOM 2210 O O . LEU A 1 300 ? 8.342 -13.347 -4.642 1.00 98.06 300 LEU A O 1
ATOM 2214 N N . ALA A 1 301 ? 8.068 -14.544 -2.764 1.00 97.25 301 ALA A N 1
ATOM 2215 C CA . ALA A 1 301 ? 9.449 -15.025 -2.695 1.00 97.25 301 ALA A CA 1
ATOM 2216 C C . ALA A 1 301 ? 9.854 -15.862 -3.921 1.00 97.25 301 ALA A C 1
ATOM 2218 O O . ALA A 1 301 ? 11.013 -15.838 -4.333 1.00 97.25 301 ALA A O 1
ATOM 2219 N N . GLY A 1 302 ? 8.908 -16.605 -4.505 1.00 97.88 302 GLY A N 1
ATOM 2220 C CA . GLY A 1 302 ? 9.118 -17.326 -5.759 1.00 97.88 302 GLY A CA 1
ATOM 2221 C C . GLY A 1 302 ? 9.220 -16.399 -6.973 1.00 97.88 302 GLY A C 1
ATOM 2222 O O . GLY A 1 302 ? 9.995 -16.681 -7.882 1.00 97.88 302 GLY A O 1
ATOM 2223 N N . ILE A 1 303 ? 8.454 -15.305 -7.011 1.00 98.38 303 ILE A N 1
ATOM 2224 C CA . ILE A 1 303 ? 8.521 -14.303 -8.088 1.00 98.38 303 ILE A CA 1
ATOM 2225 C C . ILE A 1 303 ? 9.824 -13.508 -8.000 1.00 98.38 303 ILE A C 1
ATOM 2227 O O . ILE A 1 303 ? 10.520 -13.362 -8.999 1.00 98.38 303 ILE A O 1
ATOM 2231 N N . ASP A 1 304 ? 10.132 -13.000 -6.811 1.00 97.88 304 ASP A N 1
ATOM 2232 C CA . ASP A 1 304 ? 11.287 -12.164 -6.533 1.00 97.88 304 ASP A CA 1
ATOM 2233 C C . ASP A 1 304 ? 11.630 -12.247 -5.042 1.00 97.88 304 ASP A C 1
ATOM 2235 O O . ASP A 1 304 ? 10.999 -11.623 -4.189 1.00 97.88 304 ASP A O 1
ATOM 2239 N N . ARG A 1 305 ? 12.652 -13.040 -4.717 1.00 96.19 305 ARG A N 1
ATOM 2240 C CA . ARG A 1 305 ? 13.081 -13.234 -3.330 1.00 96.19 305 ARG A CA 1
ATOM 2241 C C . ARG A 1 305 ? 13.659 -11.963 -2.712 1.00 96.19 305 ARG A C 1
ATOM 2243 O O . ARG A 1 305 ? 13.512 -11.761 -1.509 1.00 96.19 305 ARG A O 1
ATOM 2250 N N . GLU A 1 306 ? 14.305 -11.118 -3.512 1.00 96.75 306 GLU A N 1
ATOM 2251 C CA . GLU A 1 306 ? 14.930 -9.890 -3.017 1.00 96.75 306 GLU A CA 1
ATOM 2252 C C . GLU A 1 306 ? 13.866 -8.920 -2.485 1.00 96.75 306 GLU A C 1
ATOM 2254 O O . GLU A 1 306 ? 14.095 -8.242 -1.487 1.00 96.75 306 GLU A O 1
ATOM 2259 N N . ALA A 1 307 ? 12.656 -8.931 -3.054 1.00 97.56 307 ALA A N 1
ATOM 2260 C CA . ALA A 1 307 ? 11.538 -8.082 -2.633 1.00 97.56 307 ALA A CA 1
ATOM 2261 C C . ALA A 1 307 ? 11.117 -8.257 -1.160 1.00 97.56 307 ALA A C 1
ATOM 2263 O O . ALA A 1 307 ? 10.502 -7.354 -0.596 1.00 97.56 307 ALA A O 1
ATOM 2264 N N . LEU A 1 308 ? 11.457 -9.391 -0.536 1.00 96.50 308 LEU A N 1
ATOM 2265 C CA . LEU A 1 308 ? 11.137 -9.709 0.862 1.00 96.50 308 LEU A CA 1
ATOM 2266 C C . LEU A 1 308 ? 12.372 -9.788 1.774 1.00 96.50 308 LEU A C 1
ATOM 2268 O O . LEU A 1 308 ? 12.261 -10.239 2.914 1.00 96.50 308 LEU A O 1
ATOM 2272 N N . ARG A 1 309 ? 13.553 -9.418 1.266 1.00 95.12 309 ARG A N 1
ATOM 2273 C CA . ARG A 1 309 ? 14.826 -9.636 1.960 1.00 95.12 309 ARG A CA 1
ATOM 2274 C C . ARG A 1 309 ? 15.024 -8.716 3.158 1.00 95.12 309 ARG A C 1
ATOM 2276 O O . ARG A 1 309 ? 15.353 -9.203 4.234 1.00 95.12 309 ARG A O 1
ATOM 2283 N N . GLU A 1 310 ? 14.833 -7.418 2.956 1.00 96.31 310 GLU A N 1
ATOM 2284 C CA . GLU A 1 310 ? 15.008 -6.408 3.998 1.00 96.31 310 GLU A CA 1
ATOM 2285 C C . GLU A 1 310 ? 13.649 -5.951 4.530 1.00 96.31 310 GLU A C 1
ATOM 2287 O O . GLU A 1 310 ? 12.626 -6.025 3.839 1.00 96.31 310 GLU A O 1
ATOM 2292 N N . GLU A 1 311 ? 13.609 -5.500 5.783 1.00 95.25 311 GLU A N 1
ATOM 2293 C CA . GLU A 1 311 ? 12.349 -5.142 6.440 1.00 95.25 311 GLU A CA 1
ATOM 2294 C C . GLU A 1 311 ? 11.696 -3.869 5.892 1.00 95.25 311 GLU A C 1
ATOM 2296 O O . GLU A 1 311 ? 10.480 -3.722 6.011 1.00 95.25 311 GLU A O 1
ATOM 2301 N N . ASP A 1 312 ? 12.478 -2.988 5.270 1.00 94.94 312 ASP A N 1
ATOM 2302 C CA . ASP A 1 312 ? 12.048 -1.714 4.694 1.00 94.94 312 ASP A CA 1
ATOM 2303 C C . ASP A 1 312 ? 11.715 -1.801 3.194 1.00 94.94 312 ASP A C 1
ATOM 2305 O O . ASP A 1 312 ? 11.253 -0.819 2.605 1.00 94.94 312 ASP A O 1
ATOM 2309 N N . HIS A 1 313 ? 11.894 -2.972 2.570 1.00 97.81 313 HIS A N 1
ATOM 2310 C CA . HIS A 1 313 ? 11.439 -3.214 1.204 1.00 97.81 313 HIS A CA 1
ATOM 2311 C C . HIS A 1 313 ? 9.916 -3.070 1.105 1.00 97.81 313 HIS A C 1
ATOM 2313 O O . HIS A 1 313 ? 9.160 -3.401 2.022 1.00 97.81 313 HIS A O 1
ATOM 2319 N N . TRP A 1 314 ? 9.445 -2.602 -0.051 1.00 98.25 314 TRP A N 1
ATOM 2320 C CA . TRP A 1 314 ? 8.040 -2.242 -0.250 1.00 98.25 314 TRP A CA 1
ATOM 2321 C C . TRP A 1 314 ? 7.083 -3.413 0.025 1.00 98.25 314 TRP A C 1
ATOM 2323 O O . TRP A 1 314 ? 6.093 -3.264 0.743 1.00 98.25 314 TRP A O 1
ATOM 2333 N N . TRP A 1 315 ? 7.417 -4.610 -0.469 1.00 98.19 315 TRP A N 1
ATOM 2334 C CA . TRP A 1 315 ? 6.612 -5.810 -0.235 1.00 98.19 315 TRP A CA 1
ATOM 2335 C C . TRP A 1 315 ? 6.724 -6.345 1.190 1.00 98.19 315 TRP A C 1
ATOM 2337 O O . TRP A 1 315 ? 5.716 -6.818 1.713 1.00 98.19 315 TRP A O 1
ATOM 2347 N N . SER A 1 316 ? 7.888 -6.228 1.838 1.00 97.31 316 SER A N 1
ATOM 2348 C CA . SER A 1 316 ? 8.044 -6.561 3.259 1.00 97.31 316 SER A CA 1
ATOM 2349 C C . SER A 1 316 ? 7.077 -5.757 4.126 1.00 97.31 316 SER A C 1
ATOM 2351 O O . SER A 1 316 ? 6.380 -6.337 4.956 1.00 97.31 316 SER A O 1
ATOM 2353 N N . LEU A 1 317 ? 6.967 -4.447 3.881 1.00 97.19 317 LEU A N 1
ATOM 2354 C CA . LEU A 1 317 ? 6.060 -3.558 4.611 1.00 97.19 317 LEU A CA 1
ATOM 2355 C C . LEU A 1 317 ? 4.581 -3.862 4.336 1.00 97.19 317 LEU A C 1
ATOM 2357 O O . LEU A 1 317 ? 3.755 -3.796 5.245 1.00 97.19 317 LEU A O 1
ATOM 2361 N N . ILE A 1 318 ? 4.214 -4.206 3.099 1.00 97.56 318 ILE A N 1
ATOM 2362 C CA . ILE A 1 318 ? 2.831 -4.596 2.768 1.00 97.56 318 ILE A CA 1
ATOM 2363 C C . ILE A 1 318 ? 2.462 -5.905 3.451 1.00 97.56 318 ILE A C 1
ATOM 2365 O O . ILE A 1 318 ? 1.406 -6.001 4.068 1.00 97.56 318 ILE A O 1
ATOM 2369 N N . VAL A 1 319 ? 3.326 -6.911 3.353 1.00 97.25 319 VAL A N 1
ATOM 2370 C CA . VAL A 1 319 ? 3.117 -8.217 3.980 1.00 97.25 319 VAL A CA 1
ATOM 2371 C C . VAL A 1 319 ? 2.995 -8.083 5.496 1.00 97.25 319 VAL A C 1
ATOM 2373 O O . VAL A 1 319 ? 2.104 -8.681 6.093 1.00 97.25 319 VAL A O 1
ATOM 2376 N N . GLU A 1 320 ? 3.855 -7.278 6.117 1.00 96.31 320 GLU A N 1
ATOM 2377 C CA . GLU A 1 320 ? 3.788 -6.996 7.548 1.00 96.31 320 GLU A CA 1
ATOM 2378 C C . GLU A 1 320 ? 2.433 -6.375 7.933 1.00 96.31 320 GLU A C 1
ATOM 2380 O O . GLU A 1 320 ? 1.750 -6.863 8.831 1.00 96.31 320 GLU A O 1
ATOM 2385 N N . GLN A 1 321 ? 1.980 -5.362 7.190 1.00 96.00 321 GLN A N 1
ATOM 2386 C CA . GLN A 1 321 ? 0.674 -4.736 7.412 1.00 96.00 321 GLN A CA 1
ATOM 2387 C C . GLN A 1 321 ? -0.503 -5.701 7.187 1.00 96.00 321 GLN A C 1
ATOM 2389 O O . GLN A 1 321 ? -1.492 -5.635 7.920 1.00 96.00 321 GLN A O 1
ATOM 2394 N N . LEU A 1 322 ? -0.402 -6.631 6.229 1.00 96.94 322 LEU A N 1
ATOM 2395 C CA . LEU A 1 322 ? -1.394 -7.695 6.042 1.00 96.94 322 LEU A CA 1
ATOM 2396 C C . LEU A 1 322 ? -1.465 -8.620 7.264 1.00 96.94 322 LEU A C 1
ATOM 2398 O O . LEU A 1 322 ? -2.565 -8.945 7.704 1.00 96.94 322 LEU A O 1
ATOM 2402 N N . TRP A 1 323 ? -0.325 -8.998 7.854 1.00 97.19 323 TRP A N 1
ATOM 2403 C CA . TRP A 1 323 ? -0.300 -9.773 9.102 1.00 97.19 323 TRP A CA 1
ATOM 2404 C C . TRP A 1 323 ? -0.905 -9.026 10.283 1.00 97.19 323 TRP A C 1
ATOM 2406 O O . TRP A 1 323 ? -1.520 -9.644 11.150 1.00 97.19 323 TRP A O 1
ATOM 2416 N N . HIS A 1 324 ? -0.761 -7.705 10.318 1.00 95.44 324 HIS A N 1
ATOM 2417 C CA . HIS A 1 324 ? -1.341 -6.870 11.365 1.00 95.44 324 HIS A CA 1
ATOM 2418 C C . HIS A 1 324 ? -2.853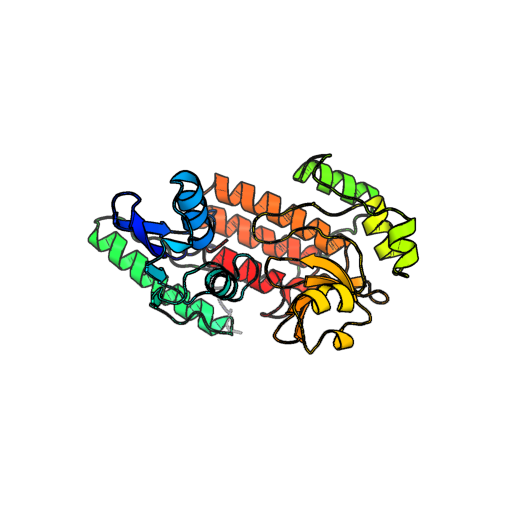 -6.632 11.191 1.00 95.44 324 HIS A C 1
ATOM 2420 O O . HIS A 1 324 ? -3.489 -6.125 12.112 1.00 95.44 324 HIS A O 1
ATOM 2426 N N . GLY A 1 325 ? -3.447 -7.008 10.051 1.00 95.25 325 GLY A N 1
ATOM 2427 C CA . GLY A 1 325 ? -4.860 -6.739 9.752 1.00 95.25 325 GLY A CA 1
ATOM 2428 C C . GLY A 1 325 ? -5.112 -5.281 9.357 1.00 95.25 325 GLY A C 1
ATOM 2429 O O . GLY A 1 325 ? -6.160 -4.715 9.673 1.00 95.25 325 GLY A O 1
ATOM 2430 N N . LEU A 1 326 ? -4.124 -4.649 8.719 1.00 94.06 326 LEU A N 1
ATOM 2431 C CA . LEU A 1 326 ? -4.146 -3.229 8.369 1.00 94.06 326 LEU A CA 1
ATOM 2432 C C . LEU A 1 326 ? -4.380 -2.961 6.874 1.00 94.06 326 LEU A C 1
ATOM 2434 O O . LEU A 1 326 ? -4.519 -1.792 6.538 1.00 94.06 326 LEU A O 1
ATOM 2438 N N . LEU A 1 327 ? -4.431 -3.973 5.987 1.00 90.44 327 LEU A N 1
ATOM 2439 C CA . LEU A 1 327 ? -4.558 -3.812 4.518 1.00 90.44 327 LEU A CA 1
ATOM 2440 C C . LEU A 1 327 ? -5.479 -4.825 3.814 1.00 90.44 327 LEU A C 1
ATOM 2442 O O . LEU A 1 327 ? -5.582 -5.977 4.287 1.00 90.44 327 LEU A O 1
#

Mean predicted aligned error: 4.71 Å

InterPro domains:
  IPR025851 SUKH-4 immunity protein [PF14435] (155-321)
  IPR032722 Deaminase, Xanthomonas XOO_2897-like [PF14440] (16-113)

Nearest PDB structures (foldseek):
  3d5p-assembly1_B  TM=6.897E-01  e=1.195E-01  Bacteroides fragilis NCTC 9343
  7ylr-assembly1_A  TM=5.254E-01  e=1.326E+00  Variovorax paradoxus
  6hrr-assembly1_A  TM=5.527E-01  e=6.203E+00  Homo sapiens

Solvent-accessible surface area (backbone atoms only — not comparable to full-atom values): 16965 Å² total; per-residue (Å²): 135,84,81,78,77,77,72,78,80,76,75,38,17,17,10,59,30,45,44,31,38,38,34,29,53,41,97,88,72,48,79,47,74,50,74,32,65,12,17,32,38,28,61,32,21,65,59,54,48,52,56,48,26,61,75,69,70,52,58,54,71,32,42,48,32,40,40,25,46,50,36,68,40,89,47,80,50,65,29,44,42,67,50,45,74,70,52,48,39,94,82,40,44,79,51,56,75,31,67,50,48,95,48,74,67,42,32,52,51,32,51,54,51,49,37,52,51,52,25,52,53,26,48,76,71,77,38,80,51,64,62,62,56,36,77,72,79,65,65,91,82,54,68,72,52,83,85,67,57,31,64,62,41,22,55,51,46,32,73,70,61,33,76,93,34,50,48,55,52,52,70,66,62,43,57,75,62,62,43,37,70,66,52,40,43,29,40,45,54,28,29,40,63,44,65,42,94,52,50,35,40,56,50,72,81,43,53,27,30,67,64,28,51,77,74,70,25,92,44,28,78,82,39,67,61,26,35,23,40,28,26,32,88,74,31,44,25,25,30,29,28,83,73,32,32,26,32,36,32,35,45,84,80,55,47,72,32,53,41,25,73,28,60,60,48,40,45,52,46,54,48,51,49,53,58,44,50,55,53,17,48,70,58,49,38,35,51,62,27,16,52,47,52,53,55,47,42,39,51,41,38,14,61,40,49,72,24,58,66,47,76,74,18,49,49,27,46,44,52,51,33,40,34,42,3,44,71

Radius of gyration: 20.95 Å; Cα contacts (8 Å, |Δi|>4): 678; chains: 1; bounding box: 49×60×58 Å

pLDDT: mean 93.04, std 10.14, range [34.75, 98.81]

Secondary structure (DSSP, 8-state):
------PPPPPPB-----EEEEEEE-TTS-EEEEEEE--TT---HHHHHHHHHHHHT--GGGEEEEEEEEPPP-STTT-HHHHHHHHS-TT-EEEEEE---SSHHHHHHHHHHHHHHHHHHHHHTTSPPPPPPBPPPPPTTPPPPPP--HHHHHHHHHHHH-GGGEE---HHHHHHTT--HHHHHIIIII-EESEETTTEEEEEEEEHHHHHHTTT-TTGGGGTTEEEEEESSSSEEEEETTT--EEEE-TTT--EEEEESSHHHHHHHHHHHHHHHHHHHHH--HHHHHHHHHHHHHHHHHH-SGGGTSTTSHHHHHHHHHHHT--

Foldseek 3Di:
DDPPDDDPQPQAFFAAFKKKKWWFQDPVRHIDMDMAGFFFLGAFRLVVVVVVCVVVVNALARTAEMEMQEDQDCAFQPNPVVVCVVRHDPNHYYYYNAYCDDFLVRNLVSLQVVLVVQCVVQVVVVHHRADHGDADDADPDQAADDFDFQQRLLVLLCVQQNPVFFDADDLVQLVVLLADPRQSRNRHRNGAGCDDRQHKHFDRWAQQLVVLVVVVAPQSVVRRQWIFTIASVAFTWTAGRYQQWIWTAHSHVRDIAGAASHPSLNRVLSSLVSVLSVQRNVPSRRSSNSVSLNVSSSVNCNSGVVQCVDCRRNVNRVSSCSSSSRD

Organism: Actinomadura namibiensis (NCBI:txid182080)

Sequence (327 aa):
MQQRGHAPAEEPVVGPGNSMAVRYRTPDGGEAFVAKLSGPGMPPPFWQVWEEFERLGVPSEAVLAVHSELAFCRLPGCYCEAVLARIAPPDAEFSHSEDYGATRAERAAAVATVARYAARTALAAGQPPPPGPSPVPPPADVPPAAPLGPDRLNELLTRVFGHGAVHRYTPAEVSAAGLAPHVAADLTGAGLPMRIPYLFDLGPLRPMADALGRTGAPHAGRFADLWAFGGDGMCVLGVGADDGRVRAVDPYEGTARFVNGDVAAFARSLALLTRGRQRMAAARDPYLVGKVVAGLQEQLAGIDREALREEDHWWSLIVEQLWHGLL